Protein AF-A0AA88LIS2-F1 (afdb_monomer_lite)

Sequence (230 aa):
MSRSMKMDARGFAPQLLDGLSEVNKDDWKDIIKMQKNWIGKCNGHSFTYNLILDGKIIDTLQIWTDRAELLADSKFVGIRSAEFLSSDCDLTNLRAKNPVNGELLHVFVTEKILYPIGSDMIVGIPSDQNIKKPESCRHLLSVYELCQEMNISTSYELLSKEEAMAKKKVIVEKLLSEGRGGYLNSSRLRDWLISRQRYWRTPIPANQCGVLPVPAEHLPVVLPDLSGFS

InterPro domains:
  IPR002302 Leucine-tRNA ligase [PTHR43740] (91-226)
  IPR014729 Rossmann-like alpha/beta/alpha sandwich fold [G3DSA:3.40.50.620] (143-230)

Secondary structure (DSSP, 8-state):
--PPPEE--GGGHHHHHHHTTTS-HHHHHHHHHHHHHHH----EEEEEEEEEETTEEEEEEEEEES-GGGGGG--EEEES--TTS-TT--GGG-EEE-TTT--EEEEEE-SSSPPPTT-SEEEE-TTBTTTT-TTT-HHHHHHHHHHHHTT-----B---HHHHHHHHHHHHHHHHHTTSEEEEE-SS---EE---S-SSSPPP-B-TTSSPBPPGGGPSPPPPPSTT--

Structure (mmCIF, N/CA/C/O backbone):
data_AF-A0AA88LIS2-F1
#
_entry.id   AF-A0AA88LIS2-F1
#
loop_
_atom_site.group_PDB
_atom_site.id
_atom_site.type_symbol
_atom_site.label_atom_id
_atom_site.label_alt_id
_atom_site.label_comp_id
_atom_site.label_asym_id
_atom_site.label_entity_id
_atom_site.label_seq_id
_atom_site.pdbx_PDB_ins_code
_atom_site.Cartn_x
_atom_site.Cartn_y
_atom_site.Cartn_z
_atom_site.occupancy
_atom_site.B_iso_or_equiv
_atom_site.auth_seq_id
_atom_site.auth_comp_id
_atom_site.auth_asym_id
_atom_site.auth_atom_id
_atom_site.pdbx_PDB_model_num
ATOM 1 N N . MET A 1 1 ? -10.310 -1.958 -21.994 1.00 40.06 1 MET A N 1
ATOM 2 C CA . MET A 1 1 ? -9.538 -1.010 -21.155 1.00 40.06 1 MET A CA 1
ATOM 3 C C . MET A 1 1 ? -8.092 -1.477 -21.077 1.00 40.06 1 MET A C 1
ATOM 5 O O . MET A 1 1 ? -7.849 -2.569 -20.581 1.00 40.06 1 MET A O 1
ATOM 9 N N . SER A 1 2 ? -7.139 -0.701 -21.601 1.00 48.41 2 SER A N 1
ATOM 10 C CA . SER A 1 2 ? -5.708 -1.024 -21.500 1.00 48.41 2 SER A CA 1
ATOM 11 C C . SER A 1 2 ? -5.243 -0.800 -20.060 1.00 48.41 2 SER A C 1
ATOM 13 O O . SER A 1 2 ? -5.025 0.341 -19.655 1.00 48.41 2 SER A O 1
ATOM 15 N N . ARG A 1 3 ? -5.101 -1.871 -19.272 1.00 61.75 3 ARG A N 1
ATOM 16 C CA . ARG A 1 3 ? -4.499 -1.781 -17.935 1.00 61.75 3 ARG A CA 1
ATOM 17 C C . ARG A 1 3 ? -3.019 -1.419 -18.065 1.00 61.75 3 ARG A C 1
ATOM 19 O O . ARG A 1 3 ? -2.308 -1.930 -18.926 1.00 61.75 3 ARG A O 1
ATOM 26 N N . SER A 1 4 ? -2.565 -0.510 -17.213 1.00 70.44 4 SER A N 1
ATOM 27 C CA . SER A 1 4 ? -1.152 -0.151 -17.116 1.00 70.44 4 SER A CA 1
ATOM 28 C C . SER A 1 4 ? -0.362 -1.274 -16.438 1.00 70.44 4 SER A C 1
ATOM 30 O O . SER A 1 4 ? -0.746 -1.715 -15.359 1.00 70.44 4 SER A O 1
ATOM 32 N N . MET A 1 5 ? 0.752 -1.709 -17.033 1.00 78.12 5 MET A N 1
ATOM 33 C CA . MET A 1 5 ? 1.666 -2.683 -16.425 1.00 78.12 5 MET A CA 1
ATOM 34 C C . MET A 1 5 ? 2.740 -1.989 -15.596 1.00 78.12 5 MET A C 1
ATOM 36 O O . MET A 1 5 ? 3.391 -1.040 -16.052 1.00 78.12 5 MET A O 1
ATOM 40 N N . LYS A 1 6 ? 2.951 -2.510 -14.388 1.00 83.88 6 LYS A N 1
ATOM 41 C CA . LYS A 1 6 ? 3.949 -2.039 -13.431 1.00 83.88 6 LYS A CA 1
ATOM 42 C C . LYS A 1 6 ? 4.798 -3.217 -12.955 1.00 83.88 6 LYS A C 1
ATOM 44 O O . LYS A 1 6 ? 4.280 -4.321 -12.829 1.00 83.88 6 LYS A O 1
ATOM 49 N N . MET A 1 7 ? 6.074 -2.971 -12.685 1.00 85.00 7 MET A N 1
ATOM 50 C CA . MET A 1 7 ? 6.929 -3.889 -11.930 1.00 85.00 7 MET A CA 1
ATOM 51 C C . MET A 1 7 ? 6.907 -3.497 -10.453 1.00 85.00 7 MET A C 1
ATOM 53 O O . MET A 1 7 ? 6.999 -2.305 -10.139 1.00 85.00 7 MET A O 1
ATOM 57 N N . ASP A 1 8 ? 6.806 -4.487 -9.566 1.00 83.25 8 ASP A N 1
ATOM 58 C CA . ASP A 1 8 ? 6.887 -4.279 -8.119 1.00 83.25 8 ASP A CA 1
ATOM 59 C C . ASP A 1 8 ? 8.323 -3.906 -7.731 1.00 83.25 8 ASP A C 1
ATOM 61 O O . ASP A 1 8 ? 9.196 -4.756 -7.580 1.00 83.25 8 ASP A O 1
ATOM 65 N N . ALA A 1 9 ? 8.573 -2.603 -7.617 1.00 86.31 9 ALA A N 1
ATOM 66 C CA . ALA A 1 9 ? 9.840 -2.076 -7.120 1.00 86.31 9 ALA A CA 1
ATOM 67 C C . ALA A 1 9 ? 9.825 -1.948 -5.591 1.00 86.31 9 ALA A C 1
ATOM 69 O O . ALA A 1 9 ? 10.877 -1.924 -4.951 1.00 86.31 9 ALA A O 1
ATOM 70 N N . ARG A 1 10 ? 8.631 -1.848 -4.996 1.00 85.81 10 ARG A N 1
ATOM 71 C CA . ARG A 1 10 ? 8.449 -1.645 -3.560 1.00 85.81 10 ARG A CA 1
ATOM 72 C C . ARG A 1 10 ? 8.894 -2.862 -2.764 1.00 85.81 10 ARG A C 1
ATOM 74 O O . ARG A 1 10 ? 9.542 -2.672 -1.739 1.00 85.81 10 ARG A O 1
ATOM 81 N N . GLY A 1 11 ? 8.613 -4.075 -3.235 1.00 84.88 11 GLY A N 1
ATOM 82 C CA . GLY A 1 11 ? 9.052 -5.321 -2.596 1.00 84.88 11 GLY A CA 1
ATOM 83 C C . GLY A 1 11 ? 10.575 -5.435 -2.436 1.00 84.88 11 GLY A C 1
ATOM 84 O O . GLY A 1 11 ? 11.050 -6.053 -1.488 1.00 84.88 11 GLY A O 1
ATOM 85 N N . PHE A 1 12 ? 11.343 -4.765 -3.300 1.00 89.25 12 PHE A N 1
ATOM 86 C CA . PHE A 1 12 ? 12.810 -4.777 -3.295 1.00 89.25 12 PHE A CA 1
ATOM 87 C C . PHE A 1 12 ? 13.431 -3.574 -2.565 1.00 89.25 12 PHE A C 1
ATOM 89 O O . PHE A 1 12 ? 14.653 -3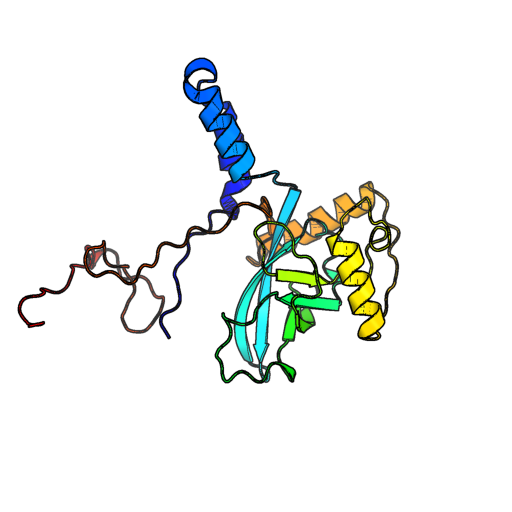.468 -2.488 1.00 89.25 12 PHE A O 1
ATOM 96 N N . ALA A 1 13 ? 12.626 -2.662 -2.006 1.00 91.50 13 ALA A N 1
ATOM 97 C CA . ALA A 1 13 ? 13.121 -1.430 -1.387 1.00 91.50 13 ALA A CA 1
ATOM 98 C C . ALA A 1 13 ? 14.196 -1.645 -0.295 1.00 91.50 13 ALA A C 1
ATOM 100 O O . ALA A 1 13 ? 15.171 -0.890 -0.302 1.00 91.50 13 ALA A O 1
ATOM 101 N N . PRO A 1 14 ? 14.090 -2.650 0.605 1.00 92.19 14 PRO A N 1
ATOM 102 C CA . PRO A 1 14 ? 15.136 -2.916 1.594 1.00 92.19 14 PRO A CA 1
ATOM 103 C C . PRO A 1 14 ? 16.455 -3.333 0.942 1.00 92.19 14 PRO A C 1
ATOM 105 O O . PRO A 1 14 ? 17.486 -2.730 1.211 1.00 92.19 14 PRO A O 1
ATOM 108 N N . GLN A 1 15 ? 16.403 -4.276 -0.001 1.00 92.50 15 GLN A N 1
ATOM 109 C CA . GLN A 1 15 ? 17.583 -4.775 -0.713 1.00 92.50 15 GLN A CA 1
ATOM 110 C C . GLN A 1 15 ? 18.264 -3.664 -1.519 1.00 92.50 15 GLN A C 1
ATOM 112 O O . GLN A 1 15 ? 19.489 -3.565 -1.536 1.00 92.50 15 GLN A O 1
ATOM 117 N N . LEU A 1 16 ? 17.469 -2.784 -2.140 1.00 92.25 16 LEU A N 1
ATOM 118 C CA . LEU A 1 16 ? 17.984 -1.608 -2.836 1.00 92.25 16 LEU A CA 1
ATOM 119 C C . LEU A 1 16 ? 18.717 -0.664 -1.883 1.00 92.25 16 LEU A C 1
ATOM 121 O O . LEU A 1 16 ? 19.751 -0.138 -2.268 1.00 92.25 16 LEU A O 1
ATOM 125 N N . LEU A 1 17 ? 18.215 -0.441 -0.663 1.00 92.06 17 LEU A N 1
ATOM 126 C CA . LEU A 1 17 ? 18.890 0.401 0.333 1.00 92.06 17 LEU A CA 1
ATOM 127 C C . LEU A 1 17 ? 20.162 -0.244 0.879 1.00 92.06 17 LEU A C 1
ATOM 129 O O . LEU A 1 17 ? 21.161 0.460 1.051 1.00 92.06 17 LEU A O 1
ATOM 133 N N . ASP A 1 18 ? 20.118 -1.546 1.146 1.00 92.69 18 ASP A N 1
ATOM 134 C CA . ASP A 1 18 ? 21.246 -2.304 1.680 1.00 92.69 18 ASP A CA 1
ATOM 135 C C . ASP A 1 18 ? 22.402 -2.316 0.675 1.00 92.69 18 ASP A C 1
ATOM 137 O O . ASP A 1 18 ? 23.525 -1.955 1.036 1.00 92.69 18 ASP A O 1
ATOM 141 N N . GLY A 1 19 ? 22.106 -2.560 -0.608 1.00 92.06 19 GLY A N 1
ATOM 142 C CA . GLY A 1 19 ? 23.090 -2.535 -1.693 1.00 92.06 19 GLY A CA 1
ATOM 143 C C . GLY A 1 19 ? 23.804 -1.187 -1.863 1.00 92.06 19 GLY A C 1
ATOM 144 O O . GLY A 1 19 ? 24.963 -1.150 -2.267 1.00 92.06 19 GLY A O 1
ATOM 145 N N . LEU A 1 20 ? 23.194 -0.058 -1.466 1.00 90.88 20 LEU A N 1
ATOM 146 C CA . LEU A 1 20 ? 23.879 1.250 -1.479 1.00 90.88 20 LEU A CA 1
ATOM 147 C C . LEU A 1 20 ? 25.044 1.338 -0.489 1.00 90.88 20 LEU A C 1
ATOM 149 O O . LEU A 1 20 ? 25.832 2.281 -0.557 1.00 90.88 20 LEU A O 1
ATOM 153 N N . SER A 1 21 ? 25.124 0.417 0.469 1.00 88.19 21 SER A N 1
ATOM 154 C CA . SER A 1 21 ? 26.228 0.355 1.428 1.00 88.19 21 SER A CA 1
ATOM 155 C C . SER A 1 21 ? 27.475 -0.302 0.837 1.00 88.19 21 SER A C 1
ATOM 157 O O . SER A 1 21 ? 28.567 -0.045 1.338 1.00 88.19 21 SER A O 1
ATOM 159 N N . GLU A 1 22 ? 27.313 -1.093 -0.227 1.00 90.00 22 GLU A N 1
ATOM 160 C CA . GLU A 1 22 ? 28.386 -1.797 -0.941 1.00 90.00 22 GLU A CA 1
ATOM 161 C C . GLU A 1 22 ? 29.042 -0.925 -2.025 1.00 90.00 22 GLU A C 1
ATOM 163 O O . GLU A 1 22 ? 30.152 -1.204 -2.474 1.00 90.00 22 GLU A O 1
ATOM 168 N N . VAL A 1 23 ? 28.377 0.158 -2.437 1.00 89.81 23 VAL A N 1
ATOM 169 C CA . VAL A 1 23 ? 28.880 1.093 -3.453 1.00 89.81 23 VAL A CA 1
ATOM 170 C C . VAL A 1 23 ? 30.010 1.958 -2.885 1.00 89.81 23 VAL A C 1
ATOM 172 O O . VAL A 1 23 ? 29.914 2.463 -1.761 1.00 89.81 23 VAL A O 1
ATOM 175 N N . ASN A 1 24 ? 31.058 2.195 -3.686 1.00 88.31 24 ASN A N 1
ATOM 176 C CA . ASN A 1 24 ? 32.148 3.097 -3.313 1.00 88.31 24 ASN A CA 1
ATOM 177 C C . ASN A 1 24 ? 31.614 4.510 -3.017 1.00 88.31 24 ASN A C 1
ATOM 179 O O . ASN A 1 24 ? 31.075 5.196 -3.889 1.00 88.31 24 ASN A O 1
ATOM 183 N N . LYS A 1 25 ? 31.783 4.949 -1.768 1.00 83.69 25 LYS A N 1
ATOM 184 C CA . LYS A 1 25 ? 31.257 6.224 -1.274 1.00 83.69 25 LYS A CA 1
ATOM 185 C C . LYS A 1 25 ? 32.008 7.428 -1.818 1.00 83.69 25 LYS A C 1
ATOM 187 O O . LYS A 1 25 ? 31.392 8.485 -1.904 1.00 83.69 25 LYS A O 1
ATOM 192 N N . ASP A 1 26 ? 33.278 7.280 -2.174 1.00 83.75 26 ASP A N 1
ATOM 193 C CA . ASP A 1 26 ? 34.094 8.414 -2.611 1.00 83.75 26 ASP A CA 1
ATOM 194 C C . ASP A 1 26 ? 33.712 8.866 -4.028 1.00 83.75 26 ASP A C 1
ATOM 196 O O . ASP A 1 26 ? 33.651 10.065 -4.291 1.00 83.75 26 ASP A O 1
ATOM 200 N N . ASP A 1 27 ? 33.305 7.925 -4.886 1.00 89.69 27 ASP A N 1
ATOM 201 C CA . ASP A 1 27 ? 32.895 8.214 -6.267 1.00 89.69 27 ASP A CA 1
ATOM 202 C C . ASP A 1 27 ? 31.388 8.522 -6.399 1.00 89.69 27 ASP A C 1
ATOM 204 O O . ASP A 1 27 ? 30.974 9.271 -7.283 1.00 89.69 27 ASP A O 1
ATOM 208 N N . TRP A 1 28 ? 30.542 7.959 -5.521 1.00 92.19 28 TRP A N 1
ATOM 209 C CA . TRP A 1 28 ? 29.075 7.968 -5.686 1.00 92.19 28 TRP A CA 1
ATOM 210 C C . TRP A 1 28 ? 28.303 8.653 -4.553 1.00 92.19 28 TRP A C 1
ATOM 212 O O . TRP A 1 28 ? 27.082 8.497 -4.461 1.00 92.19 28 TRP A O 1
ATOM 222 N N . LYS A 1 29 ? 28.966 9.425 -3.684 1.00 91.56 29 LYS A N 1
ATOM 223 C CA . LYS A 1 29 ? 28.361 10.032 -2.480 1.00 91.56 29 LYS A CA 1
ATOM 224 C C . LYS A 1 29 ? 27.009 10.706 -2.731 1.00 91.56 29 LYS A C 1
ATOM 226 O O . LYS A 1 29 ? 26.041 10.455 -2.004 1.00 91.56 29 LYS A O 1
ATOM 231 N N . ASP A 1 30 ? 26.940 11.555 -3.752 1.00 92.62 30 ASP A N 1
ATOM 232 C CA . ASP A 1 30 ? 25.739 12.333 -4.058 1.00 92.62 30 ASP A CA 1
ATOM 233 C C . ASP A 1 30 ? 24.627 11.458 -4.635 1.00 92.62 30 ASP A C 1
ATOM 235 O O . ASP A 1 30 ? 23.471 11.578 -4.222 1.00 92.62 30 ASP A O 1
ATOM 239 N N . ILE A 1 31 ? 24.976 10.506 -5.502 1.00 92.88 31 ILE A N 1
ATOM 240 C CA . ILE A 1 31 ? 24.024 9.550 -6.074 1.00 92.88 31 ILE A CA 1
ATOM 241 C C . ILE A 1 31 ? 23.444 8.650 -4.983 1.00 92.88 31 ILE A C 1
ATOM 243 O O . ILE A 1 31 ? 22.227 8.482 -4.919 1.00 92.88 31 ILE A O 1
ATOM 247 N N . ILE A 1 32 ? 24.277 8.154 -4.063 1.00 92.56 32 ILE A N 1
ATOM 248 C CA . ILE A 1 32 ? 23.836 7.367 -2.905 1.00 92.56 32 ILE A CA 1
ATOM 249 C C . ILE A 1 32 ? 22.849 8.182 -2.065 1.00 92.56 32 ILE A C 1
ATOM 251 O O . ILE A 1 32 ? 21.791 7.682 -1.677 1.00 92.56 32 ILE A O 1
ATOM 255 N N . LYS A 1 33 ? 23.154 9.456 -1.791 1.00 93.31 33 LYS A N 1
ATOM 256 C CA . LYS A 1 33 ? 22.260 10.340 -1.031 1.00 93.31 33 LYS A CA 1
ATOM 257 C C . LYS A 1 33 ? 20.934 10.571 -1.763 1.00 93.31 33 LYS A C 1
ATOM 259 O O . LYS A 1 33 ? 19.875 10.505 -1.136 1.00 93.31 33 LYS A O 1
ATOM 264 N N . MET A 1 34 ? 20.974 10.816 -3.073 1.00 94.50 34 MET A N 1
ATOM 265 C CA . MET A 1 34 ? 19.779 10.984 -3.904 1.00 94.50 34 MET A CA 1
ATOM 266 C C . MET A 1 34 ? 18.919 9.721 -3.913 1.00 94.50 34 MET A C 1
ATOM 268 O O . MET A 1 34 ? 17.716 9.814 -3.677 1.00 94.50 34 MET A O 1
ATOM 272 N N . GLN A 1 35 ? 19.521 8.547 -4.106 1.00 93.88 35 GLN A N 1
ATOM 273 C CA . GLN A 1 35 ? 18.811 7.269 -4.120 1.00 93.88 35 GLN A CA 1
ATOM 274 C C . GLN A 1 35 ? 18.211 6.931 -2.754 1.00 93.88 35 GLN A C 1
ATOM 276 O O . GLN A 1 35 ? 17.036 6.580 -2.691 1.00 93.88 35 GLN A O 1
ATOM 281 N N . LYS A 1 36 ? 18.939 7.142 -1.648 1.00 93.56 36 LYS A N 1
ATOM 282 C CA . LYS A 1 36 ? 18.385 6.980 -0.289 1.00 93.56 36 LYS A CA 1
ATOM 283 C C . LYS A 1 36 ? 17.170 7.874 -0.055 1.00 93.56 36 LYS A C 1
ATOM 285 O O . LYS A 1 36 ? 16.169 7.430 0.503 1.00 93.56 36 LYS A O 1
ATOM 290 N N . ASN A 1 37 ? 17.232 9.126 -0.506 1.00 92.56 37 ASN A N 1
ATOM 291 C CA . ASN A 1 37 ? 16.112 10.057 -0.391 1.00 92.56 37 ASN A CA 1
ATOM 292 C C . ASN A 1 37 ? 14.939 9.689 -1.310 1.00 92.56 37 ASN A C 1
ATOM 294 O O . ASN A 1 37 ? 13.788 9.895 -0.926 1.00 92.56 37 ASN A O 1
ATOM 298 N N . TRP A 1 38 ? 15.224 9.167 -2.505 1.00 91.62 38 TRP A N 1
ATOM 299 C CA . TRP A 1 38 ? 14.224 8.736 -3.478 1.00 91.62 38 TRP A CA 1
ATOM 300 C C . TRP A 1 38 ? 13.478 7.483 -3.016 1.00 91.62 38 TRP A C 1
ATOM 302 O O . TRP A 1 38 ? 12.248 7.479 -3.012 1.00 91.62 38 TRP A O 1
ATOM 312 N N . ILE A 1 39 ? 14.214 6.456 -2.576 1.00 92.31 39 ILE A N 1
ATOM 313 C CA . ILE A 1 39 ? 13.647 5.217 -2.031 1.00 92.31 39 ILE A CA 1
ATOM 314 C C . ILE A 1 39 ? 12.879 5.525 -0.745 1.00 92.31 39 ILE A C 1
ATOM 316 O O . ILE A 1 39 ? 11.741 5.093 -0.592 1.00 92.31 39 ILE A O 1
ATOM 320 N N . GLY A 1 40 ? 13.465 6.330 0.145 1.00 91.81 40 GLY A N 1
ATOM 321 C CA . GLY A 1 40 ? 12.881 6.662 1.437 1.00 91.81 40 GLY A CA 1
ATOM 322 C C . GLY A 1 40 ? 13.132 5.597 2.504 1.00 91.81 40 GLY A C 1
ATOM 323 O O . GLY A 1 40 ? 13.714 4.545 2.260 1.00 91.81 40 GLY A O 1
ATOM 324 N N . LYS A 1 41 ? 12.706 5.888 3.737 1.00 90.62 41 LYS A N 1
ATOM 325 C CA . LYS A 1 41 ? 12.848 4.955 4.862 1.00 90.62 41 LYS A CA 1
ATOM 326 C C . LYS A 1 41 ? 11.862 3.798 4.692 1.00 90.62 41 LYS A C 1
ATOM 328 O O . LYS A 1 41 ? 10.680 4.048 4.458 1.00 90.62 41 LYS A O 1
ATOM 333 N N . CYS A 1 42 ? 12.337 2.566 4.841 1.00 92.12 42 CYS A N 1
ATOM 334 C CA . CYS A 1 42 ? 11.491 1.376 4.867 1.00 92.12 42 CYS A CA 1
ATOM 335 C C . CYS A 1 42 ? 10.985 1.140 6.294 1.00 92.12 42 CYS A C 1
ATOM 337 O O . CYS A 1 42 ? 11.653 0.506 7.103 1.00 92.12 42 CYS A O 1
ATOM 339 N N . ASN A 1 43 ? 9.838 1.729 6.629 1.00 91.81 43 ASN A N 1
ATOM 340 C CA . ASN A 1 43 ? 9.247 1.690 7.972 1.00 91.81 43 ASN A CA 1
ATOM 341 C C . ASN A 1 43 ? 7.821 1.114 8.001 1.00 91.81 43 ASN A C 1
ATOM 343 O O . ASN A 1 43 ? 7.235 0.980 9.077 1.00 91.81 43 ASN A O 1
ATOM 347 N N . GLY A 1 44 ? 7.270 0.757 6.843 1.00 93.06 44 GLY A N 1
ATOM 348 C CA . GLY A 1 44 ? 5.927 0.207 6.721 1.00 93.06 44 GLY A CA 1
ATOM 349 C C . GLY A 1 44 ? 5.879 -0.985 5.785 1.00 93.06 44 GLY A C 1
ATOM 350 O O . GLY A 1 44 ? 6.907 -1.477 5.330 1.00 93.06 44 GLY A O 1
ATOM 351 N N . HIS A 1 45 ? 4.670 -1.465 5.547 1.00 94.19 45 HIS A N 1
ATOM 352 C CA . HIS A 1 45 ? 4.417 -2.652 4.746 1.00 94.19 45 HIS A CA 1
ATOM 353 C C . HIS A 1 45 ? 3.258 -2.372 3.796 1.00 94.19 45 HIS A C 1
ATOM 355 O O . HIS A 1 45 ? 2.341 -1.619 4.132 1.00 94.19 45 HIS A O 1
ATOM 361 N N . SER A 1 46 ? 3.305 -2.973 2.610 1.00 93.31 46 SER A N 1
ATOM 362 C CA . SER A 1 46 ? 2.202 -2.912 1.645 1.00 93.31 46 SER A CA 1
ATOM 363 C C . SER A 1 46 ? 1.374 -4.186 1.687 1.00 93.31 46 SER A C 1
ATOM 365 O O . SER A 1 46 ? 1.932 -5.282 1.732 1.00 93.31 46 SER A O 1
ATOM 367 N N . PHE A 1 47 ? 0.053 -4.036 1.669 1.00 94.38 47 PHE A N 1
ATOM 368 C CA . PHE A 1 47 ? -0.898 -5.139 1.746 1.00 94.38 47 PHE A CA 1
ATOM 369 C C . PHE A 1 47 ? -1.929 -5.058 0.626 1.00 94.38 47 PHE A C 1
ATOM 371 O O . PHE A 1 47 ? -2.329 -3.969 0.206 1.00 94.38 47 PHE A O 1
ATOM 378 N N . THR A 1 48 ? -2.380 -6.229 0.186 1.00 93.88 48 THR A N 1
ATOM 379 C CA . THR A 1 48 ? -3.324 -6.396 -0.919 1.00 93.88 48 THR A CA 1
ATOM 380 C C . THR A 1 48 ? -4.752 -6.416 -0.391 1.00 93.88 48 THR A C 1
ATOM 382 O O . THR A 1 48 ? -5.107 -7.289 0.398 1.00 93.88 48 THR A O 1
ATOM 385 N N . TYR A 1 49 ? -5.584 -5.49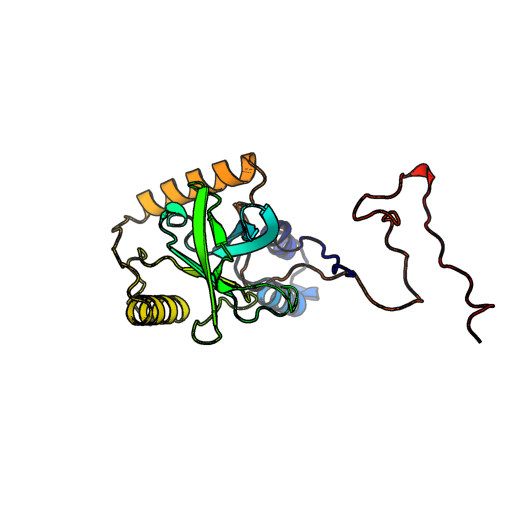2 -0.859 1.00 94.88 49 TYR A N 1
ATOM 386 C CA . TYR A 1 49 ? -7.011 -5.426 -0.563 1.00 94.88 49 TYR A CA 1
ATOM 387 C C . TYR A 1 49 ? -7.798 -5.768 -1.817 1.00 94.88 49 TYR A C 1
ATOM 389 O O . TYR A 1 49 ? -7.616 -5.137 -2.856 1.00 94.88 49 TYR A O 1
ATOM 397 N N . ASN A 1 50 ? -8.709 -6.731 -1.723 1.00 94.19 50 ASN A N 1
ATOM 398 C CA . ASN A 1 50 ? -9.603 -7.032 -2.836 1.00 94.19 50 ASN A CA 1
ATOM 399 C C . ASN A 1 50 ? -10.722 -5.995 -2.865 1.00 94.19 50 ASN A C 1
ATOM 401 O O . ASN A 1 50 ? -11.422 -5.809 -1.867 1.00 94.19 50 ASN A O 1
ATOM 405 N N . LEU A 1 51 ? -10.889 -5.341 -4.006 1.00 92.06 51 LEU A N 1
ATOM 406 C CA . LEU A 1 51 ? -11.949 -4.384 -4.245 1.00 92.06 51 LEU A CA 1
ATOM 407 C C . LEU A 1 51 ? -13.183 -5.125 -4.756 1.00 92.06 51 LEU A C 1
ATOM 409 O O . LEU A 1 51 ? -13.116 -5.847 -5.752 1.00 92.06 51 LEU A O 1
ATOM 413 N N . ILE A 1 52 ? -14.291 -4.970 -4.043 1.00 92.12 52 ILE A N 1
ATOM 414 C CA . ILE A 1 52 ? -15.537 -5.695 -4.259 1.00 92.12 52 ILE A CA 1
ATOM 415 C C . ILE A 1 52 ? -16.631 -4.698 -4.630 1.00 92.12 52 ILE A C 1
ATOM 417 O O . ILE A 1 52 ? -16.856 -3.724 -3.913 1.00 92.12 52 ILE A O 1
ATOM 421 N N . LEU A 1 53 ? -17.325 -4.981 -5.730 1.00 89.44 53 LEU A N 1
ATOM 422 C CA . LEU A 1 53 ? -18.513 -4.266 -6.186 1.00 89.44 53 LEU A CA 1
ATOM 423 C C . LEU A 1 53 ? -19.609 -5.297 -6.463 1.00 89.44 53 LEU A C 1
ATOM 425 O O . LEU A 1 53 ? -19.353 -6.301 -7.130 1.00 89.44 53 LEU A O 1
ATOM 429 N N . ASP A 1 54 ? -20.794 -5.094 -5.887 1.00 85.94 54 ASP A N 1
ATOM 430 C CA . ASP A 1 54 ? -21.949 -5.998 -6.015 1.00 85.94 54 ASP A CA 1
ATOM 431 C C . ASP A 1 54 ? -21.605 -7.481 -5.756 1.00 85.94 54 ASP A C 1
ATOM 433 O O . ASP A 1 54 ? -22.031 -8.397 -6.462 1.00 85.94 54 ASP A O 1
ATOM 437 N N . GLY A 1 55 ? -20.759 -7.726 -4.748 1.00 84.81 55 GLY A N 1
ATOM 438 C CA . GLY A 1 55 ? -20.317 -9.065 -4.342 1.00 84.81 55 GLY A CA 1
ATOM 439 C C . GLY A 1 55 ? -19.234 -9.699 -5.224 1.00 84.81 55 GLY A C 1
ATOM 440 O O . GLY A 1 55 ? -18.773 -10.799 -4.916 1.00 84.81 55 GLY A O 1
ATOM 441 N N . LYS A 1 56 ? -18.778 -9.025 -6.286 1.00 87.56 56 LYS A N 1
ATOM 442 C CA . LYS A 1 56 ? -17.723 -9.513 -7.186 1.00 87.56 56 LYS A CA 1
ATOM 443 C C . LYS A 1 56 ? -16.418 -8.763 -6.964 1.00 87.56 56 LYS A C 1
ATOM 445 O O . LYS A 1 56 ? -16.416 -7.548 -6.797 1.00 87.56 56 LYS A O 1
ATOM 450 N N . ILE A 1 57 ? -15.297 -9.484 -6.998 1.00 89.06 57 ILE A N 1
ATOM 451 C CA . ILE A 1 57 ? -13.968 -8.862 -6.987 1.00 89.06 57 ILE A CA 1
ATOM 452 C C . ILE A 1 57 ? -13.741 -8.222 -8.357 1.00 89.06 57 ILE A C 1
ATOM 454 O O . ILE A 1 57 ? -13.708 -8.926 -9.366 1.00 89.06 57 ILE A O 1
ATOM 458 N N . ILE A 1 58 ? -13.592 -6.901 -8.381 1.00 87.31 58 ILE A N 1
ATOM 459 C CA . ILE A 1 58 ? -13.375 -6.126 -9.610 1.00 87.31 58 ILE A CA 1
ATOM 460 C C . ILE A 1 58 ? -11.905 -5.745 -9.807 1.00 87.31 58 ILE A C 1
ATOM 462 O O . ILE A 1 58 ? -11.433 -5.643 -10.943 1.00 87.31 58 ILE A O 1
ATOM 466 N N . ASP A 1 59 ? -11.171 -5.560 -8.709 1.00 86.19 59 ASP A N 1
ATOM 467 C CA . ASP A 1 59 ? -9.761 -5.178 -8.733 1.00 86.19 59 ASP A CA 1
ATOM 468 C C . ASP A 1 59 ? -9.063 -5.485 -7.398 1.00 86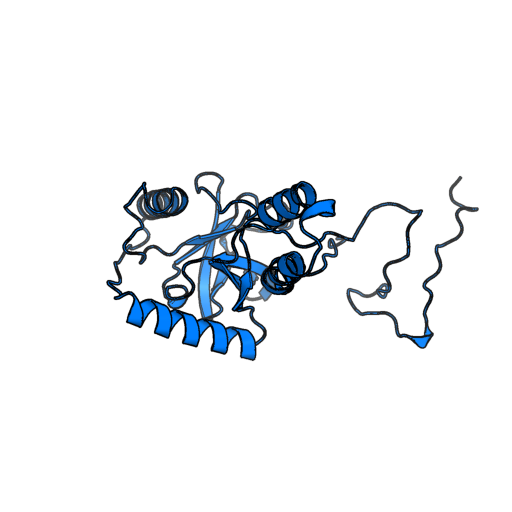.19 59 ASP A C 1
ATOM 470 O O . ASP A 1 59 ? -9.681 -5.967 -6.445 1.00 86.19 59 ASP A O 1
ATOM 474 N N . THR A 1 60 ? -7.770 -5.187 -7.320 1.00 88.94 60 THR A N 1
ATOM 475 C CA . THR A 1 60 ? -6.961 -5.272 -6.102 1.00 88.94 60 THR A CA 1
ATOM 476 C C . THR A 1 60 ? -6.207 -3.970 -5.857 1.00 88.94 60 THR A C 1
ATOM 478 O O . THR A 1 60 ? -5.604 -3.416 -6.774 1.00 88.94 60 THR A O 1
ATOM 481 N N . LEU A 1 61 ? -6.188 -3.504 -4.611 1.00 89.25 61 LEU A N 1
ATOM 482 C CA . LEU A 1 61 ? -5.457 -2.317 -4.177 1.00 89.25 61 LEU A CA 1
ATOM 483 C C . LEU A 1 61 ? -4.239 -2.722 -3.347 1.00 89.25 61 LEU A C 1
ATOM 485 O O . LEU A 1 61 ? -4.352 -3.554 -2.452 1.00 89.25 61 LEU A O 1
ATOM 489 N N . GLN A 1 62 ? -3.089 -2.103 -3.608 1.00 90.38 62 GLN A N 1
ATOM 490 C CA . GLN A 1 62 ? -1.904 -2.216 -2.755 1.00 90.38 62 GLN A CA 1
ATOM 491 C C . GLN A 1 62 ? -1.820 -0.988 -1.855 1.00 90.38 62 GLN A C 1
ATOM 493 O O . GLN A 1 62 ? -1.525 0.112 -2.327 1.00 90.38 62 GLN A O 1
ATOM 498 N N . ILE A 1 63 ? -2.079 -1.172 -0.561 1.00 93.19 63 ILE A N 1
ATOM 499 C CA . ILE A 1 63 ? -2.133 -0.078 0.412 1.00 93.19 63 ILE A CA 1
ATOM 500 C C . ILE A 1 63 ? -0.967 -0.212 1.386 1.00 93.19 63 ILE A C 1
ATOM 502 O O . ILE A 1 63 ? -0.777 -1.254 2.013 1.00 93.19 63 ILE A O 1
ATOM 506 N N . TRP A 1 64 ? -0.192 0.863 1.512 1.00 93.94 64 TRP A N 1
ATOM 507 C CA . TRP A 1 64 ? 0.919 0.965 2.452 1.00 93.94 64 TRP A CA 1
ATOM 508 C C . TRP A 1 64 ? 0.449 1.457 3.825 1.00 93.94 64 TRP A C 1
ATOM 510 O O . TRP A 1 64 ? -0.359 2.384 3.908 1.00 93.94 64 TRP A O 1
ATOM 520 N N . THR A 1 65 ? 0.999 0.892 4.901 1.00 92.75 65 THR A N 1
ATOM 521 C CA . THR A 1 65 ? 0.845 1.415 6.267 1.00 92.75 65 THR A CA 1
ATOM 522 C C . THR A 1 65 ? 2.085 1.145 7.118 1.00 92.75 65 THR A C 1
ATOM 524 O O . THR A 1 65 ? 2.743 0.110 6.982 1.00 92.75 65 THR A O 1
ATOM 527 N N . ASP A 1 66 ? 2.403 2.055 8.036 1.00 91.94 66 ASP A N 1
ATOM 528 C CA . ASP A 1 66 ? 3.391 1.841 9.096 1.00 91.94 66 ASP A CA 1
ATOM 529 C C . ASP A 1 66 ? 2.788 1.225 10.375 1.00 91.94 66 ASP A C 1
ATOM 531 O O . ASP A 1 66 ? 3.548 0.803 11.250 1.00 91.94 66 ASP A O 1
ATOM 535 N N . ARG A 1 67 ? 1.452 1.106 10.445 1.00 91.62 67 ARG A N 1
ATOM 536 C CA . ARG A 1 67 ? 0.652 0.541 11.553 1.00 91.62 67 ARG A CA 1
ATOM 537 C C . ARG A 1 67 ? 0.072 -0.831 11.210 1.00 91.62 67 ARG A C 1
ATOM 539 O O . ARG A 1 67 ? -1.138 -1.052 11.261 1.00 91.62 67 ARG A O 1
ATOM 546 N N . ALA A 1 68 ? 0.932 -1.755 10.798 1.00 94.19 68 ALA A N 1
ATOM 547 C CA . ALA A 1 68 ? 0.510 -3.099 10.402 1.00 94.19 68 ALA A CA 1
ATOM 548 C C . ALA A 1 68 ? -0.155 -3.876 11.561 1.00 94.19 68 ALA A C 1
ATOM 550 O O . ALA A 1 68 ? -1.071 -4.660 11.336 1.00 94.19 68 ALA A O 1
ATOM 551 N N . GLU A 1 69 ? 0.264 -3.608 12.797 1.00 93.56 69 GLU A N 1
ATOM 552 C CA . GLU A 1 69 ? -0.277 -4.177 14.033 1.00 93.56 69 GLU A CA 1
ATOM 553 C C . GLU A 1 69 ? -1.756 -3.855 14.287 1.00 93.56 69 GLU A C 1
ATOM 555 O O . GLU A 1 69 ? -2.422 -4.621 14.977 1.00 93.56 69 GLU A O 1
ATOM 560 N N . LEU A 1 70 ? -2.274 -2.773 13.696 1.00 93.00 70 LEU A N 1
ATOM 561 C CA . LEU A 1 70 ? -3.659 -2.317 13.860 1.00 93.00 70 LEU A CA 1
ATOM 562 C C . LEU A 1 70 ? -4.537 -2.602 12.632 1.00 93.00 70 LEU A C 1
ATOM 564 O O . LEU A 1 70 ? -5.666 -2.127 12.542 1.00 93.00 70 LEU A O 1
ATOM 568 N N . LEU A 1 71 ? -4.048 -3.367 11.651 1.00 93.62 71 LEU A N 1
ATOM 569 C CA . LEU A 1 71 ? -4.806 -3.629 10.422 1.00 93.62 71 LEU A CA 1
ATOM 570 C C . LEU A 1 71 ? -6.140 -4.336 10.660 1.00 93.62 71 LEU A C 1
ATOM 572 O O . LEU A 1 71 ? -7.098 -4.094 9.923 1.00 93.62 71 LEU A O 1
ATOM 576 N N . ALA A 1 72 ? -6.213 -5.182 11.687 1.00 92.06 72 ALA A N 1
ATOM 577 C CA . ALA A 1 72 ? -7.452 -5.846 12.083 1.00 92.06 72 ALA A CA 1
ATOM 578 C C . ALA A 1 72 ? -8.548 -4.848 12.504 1.00 92.06 72 ALA A C 1
ATOM 580 O O . ALA A 1 72 ? -9.725 -5.142 12.332 1.00 92.06 72 ALA A O 1
ATOM 581 N N . ASP A 1 73 ? -8.169 -3.658 12.973 1.0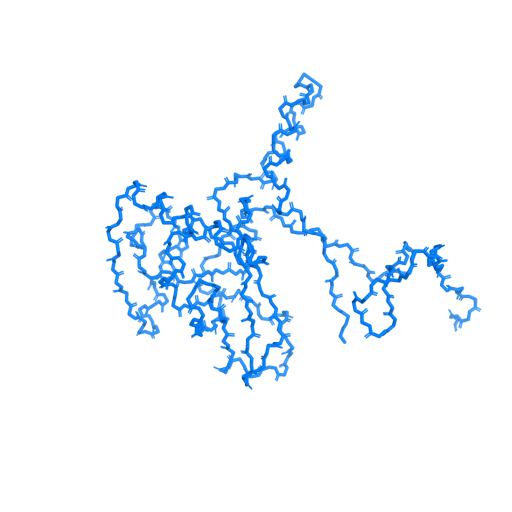0 91.50 73 ASP A N 1
ATOM 582 C CA . ASP A 1 73 ? -9.095 -2.630 13.457 1.00 91.50 73 ASP A CA 1
ATOM 583 C C . ASP A 1 73 ? -9.433 -1.564 12.410 1.00 91.50 73 ASP A C 1
ATOM 585 O O . ASP A 1 73 ? -10.141 -0.594 12.706 1.00 91.50 73 ASP A O 1
ATOM 589 N N . SER A 1 74 ? -8.922 -1.709 11.187 1.00 93.44 74 SER A N 1
ATOM 590 C CA . SER A 1 74 ? -9.244 -0.782 10.106 1.00 93.44 74 SER A CA 1
ATOM 591 C C . SER A 1 74 ? -10.756 -0.715 9.860 1.00 93.44 74 SER A C 1
ATOM 593 O O . SER A 1 74 ? -11.455 -1.724 9.908 1.00 93.44 74 SER A O 1
ATOM 595 N N . LYS A 1 75 ? -11.278 0.497 9.628 1.00 93.38 75 LYS A N 1
ATOM 596 C CA . LYS A 1 75 ? -12.723 0.747 9.443 1.00 93.38 75 LYS A CA 1
ATOM 597 C C . LYS A 1 75 ? -13.095 1.177 8.033 1.00 93.38 75 LYS A C 1
ATOM 599 O O . LYS A 1 75 ? -14.229 0.974 7.608 1.00 93.38 75 LYS A O 1
ATOM 604 N N . PHE A 1 76 ? -12.150 1.747 7.297 1.00 93.88 76 PHE A N 1
ATOM 605 C CA . PHE A 1 76 ? -12.377 2.188 5.929 1.00 93.88 76 PHE A CA 1
ATOM 606 C C . PHE A 1 76 ? -11.072 2.231 5.131 1.00 93.88 76 PHE A C 1
ATOM 608 O O . PHE A 1 76 ? -9.975 2.174 5.690 1.00 93.88 76 PHE A O 1
ATOM 615 N N . VAL A 1 77 ? -11.199 2.380 3.817 1.00 94.94 77 VAL A N 1
ATOM 616 C CA . VAL A 1 77 ? -10.103 2.698 2.901 1.00 94.94 77 VAL A CA 1
ATOM 617 C C . VAL A 1 77 ? -10.370 4.067 2.287 1.00 94.94 77 VAL A C 1
ATOM 619 O O . VAL A 1 77 ? -11.431 4.295 1.715 1.00 94.94 77 VAL A O 1
ATOM 622 N N . GLY A 1 78 ? -9.419 4.985 2.426 1.00 93.19 78 GLY A N 1
ATOM 623 C CA . GLY A 1 78 ? -9.436 6.283 1.759 1.00 93.19 78 GLY A CA 1
ATOM 624 C C . GLY A 1 78 ? -8.664 6.219 0.446 1.00 93.19 78 GLY A C 1
ATOM 625 O O . GLY A 1 78 ? -7.570 5.651 0.396 1.00 93.19 78 GLY A O 1
ATOM 626 N N . ILE A 1 79 ? -9.218 6.817 -0.601 1.00 92.06 79 ILE A N 1
ATOM 627 C CA . ILE A 1 79 ? -8.624 6.946 -1.930 1.00 92.06 79 ILE A CA 1
ATOM 628 C C . ILE A 1 79 ? -8.680 8.420 -2.329 1.00 92.06 79 ILE A C 1
ATOM 630 O O . ILE A 1 79 ? -9.741 9.037 -2.263 1.00 92.06 79 ILE A O 1
ATOM 634 N N . ARG A 1 80 ? -7.554 8.986 -2.775 1.00 89.56 80 ARG A N 1
ATOM 635 C CA . ARG A 1 80 ? -7.473 10.408 -3.142 1.00 89.56 80 ARG A CA 1
ATOM 636 C C . ARG A 1 80 ? -8.369 10.741 -4.333 1.00 89.56 80 ARG A C 1
ATOM 638 O O . ARG A 1 80 ? -9.170 11.662 -4.259 1.00 89.56 80 ARG A O 1
ATOM 645 N N . SER A 1 81 ? -8.227 9.976 -5.412 1.00 83.50 81 SER A N 1
ATOM 646 C CA . SER A 1 81 ? -8.989 10.119 -6.653 1.00 83.50 81 SER A CA 1
ATOM 647 C C . SER A 1 81 ? -9.327 8.736 -7.203 1.00 83.50 81 SER A C 1
ATOM 649 O O . SER A 1 81 ? -8.489 7.833 -7.192 1.00 83.50 81 SER A O 1
ATOM 651 N N . ALA A 1 82 ? -10.559 8.573 -7.679 1.00 69.81 82 ALA A N 1
ATOM 652 C CA . ALA A 1 82 ? -11.078 7.333 -8.250 1.00 69.81 82 ALA A CA 1
ATOM 653 C C . ALA A 1 82 ? -10.814 7.200 -9.758 1.00 69.81 82 ALA A C 1
ATOM 655 O O . ALA A 1 82 ? -11.467 6.403 -10.415 1.00 69.81 82 ALA A O 1
ATOM 656 N N . GLU A 1 83 ? -9.851 7.931 -10.322 1.00 69.25 83 GLU A N 1
ATOM 657 C CA . GLU A 1 83 ? -9.505 7.863 -11.755 1.00 69.25 83 GLU A CA 1
ATOM 658 C C . GLU A 1 83 ? -9.152 6.455 -12.259 1.00 69.25 83 GLU A C 1
ATOM 660 O O . GLU A 1 83 ? -9.243 6.174 -13.452 1.00 69.25 83 GLU A O 1
ATOM 665 N N . PHE A 1 84 ? -8.726 5.562 -11.364 1.00 64.44 84 PHE A N 1
ATOM 666 C CA . PHE A 1 84 ? -8.451 4.165 -11.702 1.00 64.44 84 PHE A CA 1
ATOM 667 C C . PHE A 1 84 ? -9.702 3.275 -11.709 1.00 64.44 84 PHE A C 1
ATOM 669 O O . PHE A 1 84 ? -9.635 2.150 -12.202 1.00 64.44 84 PHE A O 1
ATOM 676 N N . LEU A 1 85 ? -10.823 3.753 -11.167 1.00 66.81 85 LEU A N 1
ATOM 677 C CA . LEU A 1 85 ? -12.117 3.088 -11.241 1.00 66.81 85 LEU A CA 1
ATOM 678 C C . LEU A 1 85 ? -12.817 3.516 -12.532 1.00 66.81 85 LEU A C 1
ATOM 680 O O . LEU A 1 85 ? -12.689 4.652 -12.983 1.00 66.81 85 LEU A O 1
ATOM 684 N N . SER A 1 86 ? -13.539 2.593 -13.165 1.00 59.69 86 SER A N 1
ATOM 685 C CA . SER A 1 86 ? -14.331 2.915 -14.354 1.00 59.69 86 SER A CA 1
ATOM 686 C C . SER A 1 86 ? -15.328 4.032 -14.038 1.00 59.69 86 SER A C 1
ATOM 688 O O . SER A 1 86 ? -15.987 3.967 -13.002 1.00 59.69 86 SER A O 1
ATOM 690 N N . SER A 1 87 ? -15.486 4.998 -14.949 1.00 57.00 87 SER A N 1
ATOM 691 C CA . SER A 1 87 ? -16.414 6.138 -14.822 1.00 57.00 87 SER A CA 1
ATOM 692 C C . SER A 1 87 ? -17.857 5.744 -14.488 1.00 57.00 87 SER A C 1
ATOM 694 O O . SER A 1 87 ? -18.581 6.544 -13.907 1.00 57.00 87 SER A O 1
ATOM 696 N N . ASP A 1 88 ? -18.247 4.509 -14.810 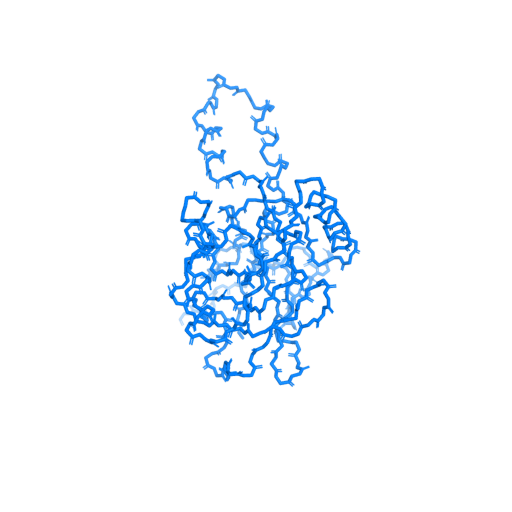1.00 56.28 88 ASP A N 1
ATOM 697 C CA . ASP A 1 88 ? -19.599 3.976 -14.612 1.00 56.28 88 ASP A CA 1
ATOM 698 C C . ASP A 1 88 ? -19.761 3.199 -13.288 1.00 56.28 88 ASP A C 1
ATOM 700 O O . ASP A 1 88 ? -20.768 2.529 -13.072 1.00 56.28 88 ASP A O 1
ATOM 704 N N . CYS A 1 89 ? -18.756 3.222 -12.404 1.00 61.06 89 CYS A N 1
ATOM 705 C CA . CYS A 1 89 ? -18.818 2.535 -11.116 1.00 61.06 89 CYS A CA 1
ATOM 706 C C . CYS A 1 89 ? -19.705 3.316 -10.139 1.00 61.06 89 CYS A C 1
ATOM 708 O O . CYS A 1 89 ? -19.368 4.434 -9.747 1.00 61.06 89 CYS A O 1
ATOM 710 N N . ASP A 1 90 ? -20.794 2.696 -9.680 1.00 69.44 90 ASP A N 1
ATOM 711 C CA . ASP A 1 90 ? -21.511 3.181 -8.503 1.00 69.44 90 ASP A CA 1
ATOM 712 C C . ASP A 1 90 ? -20.626 2.992 -7.261 1.00 69.44 90 ASP A C 1
ATOM 714 O O . ASP A 1 90 ? -20.488 1.900 -6.702 1.00 69.44 90 ASP A O 1
ATOM 718 N N . LEU A 1 91 ? -19.971 4.079 -6.854 1.00 73.44 91 LEU A N 1
ATOM 719 C CA . LEU A 1 91 ? -19.022 4.086 -5.743 1.00 73.44 91 LEU A CA 1
ATOM 720 C C . LEU A 1 91 ? -19.694 3.816 -4.387 1.00 73.44 91 LEU A C 1
ATOM 722 O O . LEU A 1 91 ? -19.001 3.504 -3.420 1.00 73.44 91 LEU A O 1
ATOM 726 N N . THR A 1 92 ? -21.025 3.904 -4.289 1.00 75.75 92 THR A N 1
ATOM 727 C CA . THR A 1 92 ? -21.744 3.739 -3.014 1.00 75.75 92 THR A CA 1
ATOM 728 C C . THR A 1 92 ? -21.656 2.305 -2.470 1.00 75.75 92 THR A C 1
ATOM 730 O O . THR A 1 92 ? -21.483 2.093 -1.259 1.00 75.75 92 THR A O 1
ATOM 733 N N . ASN A 1 93 ? -21.670 1.312 -3.364 1.00 84.31 93 ASN A N 1
ATOM 734 C CA . ASN A 1 93 ? -21.575 -0.114 -3.031 1.00 84.31 93 ASN A CA 1
ATOM 735 C C . ASN A 1 93 ? -20.143 -0.654 -3.043 1.00 84.31 93 ASN A C 1
ATOM 737 O O . ASN A 1 93 ? -19.919 -1.832 -2.758 1.00 84.31 93 ASN A O 1
ATOM 741 N N . LEU A 1 94 ? -19.160 0.199 -3.326 1.00 89.44 94 LEU A N 1
ATOM 742 C CA . LEU A 1 94 ? -17.767 -0.199 -3.358 1.00 89.44 94 LEU A CA 1
ATOM 743 C C . LEU A 1 94 ? -17.267 -0.542 -1.949 1.00 89.44 94 LEU A C 1
ATOM 745 O O . LEU A 1 94 ? -17.422 0.233 -0.994 1.00 89.44 94 LEU A O 1
ATOM 749 N N . ARG A 1 95 ? -16.664 -1.722 -1.807 1.00 93.62 95 ARG A N 1
ATOM 750 C CA . ARG A 1 95 ? -16.086 -2.209 -0.549 1.00 93.62 95 ARG A CA 1
ATOM 751 C C . ARG A 1 95 ? -14.680 -2.742 -0.772 1.00 93.62 95 ARG A C 1
ATOM 753 O O . ARG A 1 95 ? -14.380 -3.308 -1.818 1.00 93.62 95 ARG A O 1
ATOM 760 N N . ALA A 1 96 ? -13.821 -2.606 0.228 1.00 95.12 96 ALA A N 1
ATOM 761 C CA . ALA A 1 96 ? -12.497 -3.216 0.242 1.00 95.12 96 ALA A CA 1
ATOM 762 C C . ALA A 1 96 ? -12.466 -4.331 1.287 1.00 95.12 96 ALA A C 1
ATOM 764 O O . ALA A 1 96 ? -12.815 -4.110 2.443 1.00 95.12 96 ALA A O 1
ATOM 765 N N . LYS A 1 97 ? -12.043 -5.534 0.905 1.00 96.12 97 LYS A N 1
ATOM 766 C CA . LYS A 1 97 ? -11.905 -6.648 1.846 1.00 96.12 97 LYS A CA 1
ATOM 767 C C . LYS A 1 97 ? -10.608 -6.507 2.638 1.00 96.12 97 LYS A C 1
ATOM 769 O O . LYS A 1 97 ? -9.530 -6.531 2.044 1.00 96.12 97 LYS A O 1
ATOM 774 N N . ASN A 1 98 ? -10.713 -6.408 3.958 1.00 95.62 98 ASN A N 1
ATOM 775 C CA . ASN A 1 98 ? -9.568 -6.396 4.858 1.00 95.62 98 ASN A CA 1
ATOM 776 C C . ASN A 1 98 ? -8.806 -7.737 4.755 1.00 95.62 98 ASN A C 1
ATOM 778 O O . ASN A 1 98 ? -9.415 -8.799 4.922 1.00 95.62 98 ASN A O 1
ATOM 782 N N . PRO A 1 99 ? -7.488 -7.728 4.485 1.00 95.00 99 PRO A N 1
ATOM 783 C CA . PRO A 1 99 ? -6.718 -8.952 4.293 1.00 95.00 99 PRO A CA 1
ATOM 784 C C . PRO A 1 99 ? -6.544 -9.783 5.573 1.00 95.00 99 PRO A C 1
ATOM 786 O O . PRO A 1 99 ? -6.310 -10.986 5.470 1.00 95.00 99 PRO A O 1
ATOM 789 N N . VAL A 1 100 ? -6.662 -9.175 6.762 1.00 94.50 100 VAL A N 1
ATOM 790 C CA . VAL A 1 100 ? -6.398 -9.828 8.056 1.00 94.50 100 VAL A CA 1
ATOM 791 C C . VAL A 1 100 ? -7.603 -10.621 8.557 1.00 94.50 100 VAL A C 1
ATOM 793 O O . VAL A 1 100 ? -7.461 -11.804 8.885 1.00 94.50 100 VAL A O 1
ATOM 796 N N . ASN A 1 101 ? -8.763 -9.964 8.632 1.00 93.81 101 ASN A N 1
ATOM 797 C CA . ASN A 1 101 ? -9.996 -10.502 9.220 1.00 93.81 101 ASN A CA 1
ATOM 798 C C . ASN A 1 101 ? -11.095 -10.790 8.175 1.00 93.81 101 ASN A C 1
ATOM 800 O O . ASN A 1 101 ? -12.066 -11.474 8.480 1.00 93.81 101 ASN A O 1
ATOM 804 N N . GLY A 1 102 ? -10.938 -10.319 6.932 1.00 93.69 102 GLY A N 1
ATOM 805 C CA . GLY A 1 102 ? -11.911 -10.513 5.859 1.00 93.69 102 GLY A CA 1
ATOM 806 C C . GLY A 1 102 ? -13.118 -9.572 5.888 1.00 93.69 102 GLY A C 1
ATOM 807 O O . GLY A 1 102 ? -13.987 -9.728 5.029 1.00 93.69 102 GLY A O 1
ATOM 808 N N . GLU A 1 103 ? -13.178 -8.618 6.821 1.00 94.81 103 GLU A N 1
ATOM 809 C CA . GLU A 1 103 ? -14.262 -7.637 6.917 1.00 94.81 103 GLU A CA 1
ATOM 810 C C . GLU A 1 103 ? -14.334 -6.745 5.672 1.00 94.81 103 GLU A C 1
ATOM 812 O O . GLU A 1 103 ? -13.324 -6.438 5.033 1.00 94.81 103 GLU A O 1
ATOM 817 N N . LEU A 1 104 ? -15.550 -6.325 5.318 1.00 94.88 104 LEU A N 1
ATOM 818 C CA . LEU A 1 104 ? -15.792 -5.423 4.197 1.00 94.88 104 LEU A CA 1
ATOM 819 C C . LEU A 1 104 ? -15.753 -3.977 4.684 1.00 94.88 104 LEU A C 1
ATOM 821 O O . LEU A 1 104 ? -16.664 -3.506 5.360 1.00 94.88 104 LEU A O 1
ATOM 825 N N . LEU A 1 105 ? -14.695 -3.274 4.307 1.00 94.06 105 LEU A N 1
ATOM 826 C CA . LEU A 1 105 ? -14.467 -1.881 4.648 1.00 94.06 105 LEU A CA 1
ATOM 827 C C . LEU A 1 105 ? -15.143 -0.965 3.632 1.00 94.06 105 LEU A C 1
ATOM 829 O O . LEU A 1 105 ? -15.117 -1.225 2.425 1.00 94.06 105 LEU A O 1
ATOM 833 N N . HIS A 1 106 ? -15.704 0.140 4.118 1.00 91.19 106 HIS A N 1
ATOM 834 C CA . HIS A 1 106 ? -16.179 1.210 3.247 1.00 91.19 106 HIS A CA 1
ATOM 835 C C . HIS A 1 106 ? -15.007 1.873 2.526 1.00 91.19 106 HIS A C 1
ATOM 837 O O . HIS A 1 106 ? -13.932 2.054 3.099 1.00 91.19 106 HIS A O 1
ATOM 843 N N . VAL A 1 107 ? -15.227 2.239 1.267 1.00 92.31 107 VAL A N 1
ATOM 844 C CA . VAL A 1 107 ? -14.243 2.944 0.451 1.00 92.31 107 VAL A CA 1
ATOM 845 C C . VAL A 1 107 ? -14.694 4.392 0.288 1.00 92.31 107 VAL A C 1
ATOM 847 O O . VAL A 1 107 ? -15.787 4.643 -0.213 1.00 92.31 107 VAL A O 1
ATOM 850 N N . PHE A 1 108 ? -13.861 5.342 0.708 1.00 90.19 108 PHE A N 1
ATOM 851 C CA . PHE A 1 108 ? -14.119 6.772 0.567 1.00 90.19 108 PHE A CA 1
ATOM 852 C C . PHE A 1 108 ? -13.187 7.378 -0.471 1.00 90.19 108 PHE A C 1
ATOM 854 O O . PHE A 1 108 ? -11.968 7.284 -0.346 1.00 90.19 108 PHE A O 1
ATOM 861 N N . VAL A 1 109 ? -13.766 8.043 -1.468 1.00 90.12 109 VAL A N 1
ATOM 862 C CA . VAL A 1 109 ? -13.020 8.832 -2.451 1.00 90.12 109 VAL A CA 1
ATOM 863 C C . VAL A 1 109 ? -13.039 10.280 -1.983 1.00 90.12 109 VAL A C 1
ATOM 865 O O . VAL A 1 109 ? -14.094 10.909 -1.971 1.00 90.12 109 VAL A O 1
ATOM 868 N N . THR A 1 110 ? -11.907 10.787 -1.498 1.00 87.94 110 THR A N 1
ATOM 869 C CA . THR A 1 110 ? -11.855 12.107 -0.864 1.00 87.94 110 THR A CA 1
ATOM 870 C C . THR A 1 110 ? -10.453 12.706 -0.858 1.00 87.94 110 THR A C 1
ATOM 872 O O . THR A 1 110 ? -9.464 12.045 -0.538 1.00 87.94 110 THR A O 1
ATOM 875 N N . GLU A 1 111 ? -10.371 14.005 -1.126 1.00 88.75 111 GLU A N 1
ATOM 876 C CA . GLU A 1 111 ? -9.145 14.792 -0.966 1.00 88.75 111 GLU A CA 1
ATOM 877 C C . GLU A 1 111 ? -8.984 15.361 0.452 1.00 88.75 111 GLU A C 1
ATOM 879 O O . GLU A 1 111 ? -7.937 15.919 0.775 1.00 88.75 111 GLU A O 1
ATOM 884 N N . LYS A 1 112 ? -9.995 15.200 1.322 1.00 87.81 112 LYS A N 1
ATOM 885 C CA . LYS A 1 112 ? -9.974 15.723 2.699 1.00 87.81 112 LYS A CA 1
ATOM 886 C C . LYS A 1 112 ? -8.935 15.034 3.590 1.00 87.81 112 LYS A C 1
ATOM 888 O O . LYS A 1 112 ? -8.492 15.617 4.574 1.00 87.81 112 LYS A O 1
ATOM 893 N N . ILE A 1 113 ? -8.559 13.794 3.272 1.00 89.06 113 ILE A N 1
ATOM 894 C CA . ILE A 1 113 ? -7.558 13.042 4.035 1.00 89.06 113 ILE A CA 1
ATOM 895 C C . ILE A 1 113 ? -6.166 13.371 3.494 1.00 89.06 113 ILE A C 1
ATOM 897 O O . ILE A 1 113 ? -5.942 13.398 2.284 1.00 89.06 113 ILE A O 1
ATOM 901 N N . LEU A 1 114 ? -5.193 13.557 4.382 1.00 90.00 114 LEU A N 1
ATOM 902 C CA . LEU A 1 114 ? -3.794 13.588 3.976 1.00 90.00 114 LEU A CA 1
ATOM 903 C C . LEU A 1 114 ? -3.297 12.158 3.767 1.00 90.00 114 LEU A C 1
ATOM 905 O O . LEU A 1 114 ? -3.422 11.306 4.640 1.00 90.00 114 LEU A O 1
ATOM 909 N N . TYR A 1 115 ? -2.677 11.896 2.625 1.00 90.69 115 TYR A N 1
ATOM 910 C CA . TYR A 1 115 ? -2.154 10.572 2.295 1.00 90.69 115 TYR A CA 1
ATOM 911 C C . TYR A 1 115 ? -0.652 10.476 2.591 1.00 90.69 115 TYR A C 1
ATOM 913 O O . TYR A 1 115 ? 0.055 11.490 2.508 1.00 90.69 115 TYR A O 1
ATOM 921 N N . PRO A 1 116 ? -0.126 9.271 2.890 1.00 88.81 116 PRO A N 1
ATOM 922 C CA . PRO A 1 116 ? 1.312 9.047 2.959 1.00 88.81 116 PRO A CA 1
ATOM 923 C C . PRO A 1 116 ? 2.006 9.511 1.673 1.00 88.81 116 PRO A C 1
ATOM 925 O O . PRO A 1 116 ? 1.487 9.334 0.571 1.00 88.81 116 PRO A O 1
ATOM 928 N N . ILE A 1 117 ? 3.197 10.097 1.799 1.00 86.06 117 ILE A N 1
ATOM 929 C CA . ILE A 1 117 ? 3.974 10.578 0.647 1.00 86.06 117 ILE A CA 1
ATOM 930 C C . ILE A 1 117 ? 4.195 9.420 -0.328 1.00 86.06 117 ILE A C 1
ATOM 932 O O . ILE A 1 117 ? 4.719 8.394 0.081 1.00 86.06 117 ILE A O 1
ATOM 936 N N . GLY A 1 118 ? 3.845 9.603 -1.604 1.00 83.69 118 GLY A N 1
ATOM 937 C CA . GLY A 1 118 ? 3.989 8.564 -2.633 1.00 83.69 118 GLY A CA 1
ATOM 938 C C . GLY A 1 118 ? 2.832 7.558 -2.696 1.00 83.69 118 GLY A C 1
ATOM 939 O O . GLY A 1 118 ? 2.871 6.652 -3.532 1.00 83.69 118 GLY A O 1
ATOM 940 N N . SER A 1 119 ? 1.801 7.734 -1.862 1.00 86.81 119 SER A N 1
ATOM 941 C CA . SER A 1 119 ? 0.555 6.968 -1.884 1.00 86.81 119 SER A CA 1
ATOM 942 C C . SER A 1 119 ? -0.652 7.871 -2.156 1.00 86.81 119 SER A C 1
ATOM 944 O O . SER A 1 119 ? -0.730 9.003 -1.674 1.00 86.81 119 SER A O 1
ATOM 946 N N . ASP A 1 120 ? -1.620 7.329 -2.890 1.00 89.44 120 ASP A N 1
ATOM 947 C CA . ASP A 1 120 ? -2.951 7.918 -3.105 1.00 89.44 120 ASP A CA 1
ATOM 948 C C . ASP A 1 120 ? -4.041 7.135 -2.368 1.00 89.44 120 ASP A C 1
ATOM 950 O O . ASP A 1 120 ? -5.233 7.328 -2.593 1.00 89.44 120 ASP A O 1
ATOM 954 N N . MET A 1 121 ? -3.615 6.222 -1.497 1.00 91.94 121 MET A N 1
ATOM 955 C CA . MET A 1 121 ? -4.473 5.347 -0.715 1.00 91.94 121 MET A CA 1
ATOM 956 C C . MET A 1 121 ? -4.000 5.334 0.734 1.00 91.94 121 MET A C 1
ATOM 958 O O . MET A 1 121 ? -2.796 5.406 1.012 1.00 91.94 121 MET A O 1
ATOM 962 N N . ILE A 1 122 ? -4.951 5.230 1.653 1.00 93.31 122 ILE A N 1
ATOM 963 C CA . ILE A 1 122 ? -4.707 5.110 3.088 1.00 93.31 122 ILE A CA 1
ATOM 964 C C . ILE A 1 122 ? -5.722 4.146 3.693 1.00 93.31 122 ILE A C 1
ATOM 966 O O . ILE A 1 122 ? -6.883 4.107 3.290 1.00 93.31 122 ILE A O 1
ATOM 970 N N . VAL A 1 123 ? -5.287 3.368 4.676 1.00 94.69 123 VAL A N 1
ATOM 971 C CA . VAL A 1 123 ? -6.191 2.585 5.518 1.00 94.69 123 VAL A CA 1
ATOM 972 C C . VAL A 1 123 ? -6.584 3.417 6.740 1.00 94.69 123 VAL A C 1
ATOM 974 O O . VAL A 1 123 ? -5.727 3.940 7.453 1.00 94.69 123 VAL A O 1
ATOM 977 N N . GLY A 1 124 ? -7.886 3.577 6.964 1.00 92.88 124 GLY A N 1
ATOM 978 C CA . GLY A 1 124 ? -8.437 4.312 8.095 1.00 92.88 124 GLY A CA 1
ATOM 979 C C . GLY A 1 124 ? -8.449 3.445 9.345 1.00 92.88 124 GLY A C 1
ATOM 980 O O . GLY A 1 124 ? -9.295 2.559 9.472 1.00 92.88 124 GLY A O 1
ATOM 981 N N . ILE A 1 125 ? -7.514 3.699 10.260 1.00 91.88 125 ILE A N 1
ATOM 982 C CA . ILE A 1 125 ? -7.366 2.972 11.527 1.00 91.88 125 ILE A CA 1
ATOM 983 C C . ILE A 1 125 ? -7.694 3.933 12.676 1.00 91.88 125 ILE A C 1
ATOM 985 O O . ILE A 1 125 ? -6.803 4.615 13.186 1.00 91.88 125 ILE A O 1
ATOM 989 N N . PRO A 1 126 ? -8.972 4.033 13.081 1.00 87.56 126 PRO A N 1
ATOM 990 C CA . PRO A 1 126 ? -9.374 4.926 14.158 1.00 87.56 126 PRO A CA 1
ATOM 991 C C . PRO A 1 126 ? -8.881 4.486 15.543 1.00 87.56 126 PRO A C 1
ATOM 993 O O . PRO A 1 126 ? -8.913 5.306 16.455 1.00 87.56 126 PRO A O 1
ATOM 996 N N . SER A 1 127 ? -8.425 3.232 15.690 1.00 86.56 127 SER A N 1
ATOM 997 C CA . SER A 1 127 ? -7.930 2.668 16.953 1.00 86.56 127 SER A CA 1
ATOM 998 C C . SER A 1 127 ? -6.523 3.120 17.359 1.00 86.56 127 SER A C 1
ATOM 1000 O O . SER A 1 127 ? -6.106 2.858 18.490 1.00 86.56 127 SER A O 1
ATOM 1002 N N . ASP A 1 128 ? -5.792 3.820 16.479 1.00 86.12 128 ASP A N 1
ATOM 1003 C CA . ASP A 1 128 ? -4.430 4.275 16.773 1.00 86.12 128 ASP A CA 1
ATOM 1004 C C . ASP A 1 128 ? -4.430 5.295 17.924 1.00 86.12 128 ASP A C 1
ATOM 1006 O O . ASP A 1 128 ? -4.983 6.395 17.838 1.00 86.12 128 ASP A O 1
ATOM 1010 N N . GLN A 1 129 ? -3.729 4.958 19.006 1.00 81.75 129 GLN A N 1
ATOM 1011 C CA . GLN A 1 129 ? -3.524 5.824 20.171 1.00 81.75 129 GLN A CA 1
ATOM 1012 C C . GLN A 1 129 ? -2.903 7.197 19.845 1.00 81.75 129 GLN A C 1
ATOM 1014 O O . GLN A 1 129 ? -2.999 8.136 20.638 1.00 81.75 129 GLN A O 1
ATOM 1019 N N . ASN A 1 130 ? -2.256 7.347 18.688 1.00 82.44 130 ASN A N 1
ATOM 1020 C CA . ASN A 1 130 ? -1.651 8.598 18.238 1.00 82.44 130 ASN A CA 1
ATOM 1021 C C . ASN A 1 130 ? -2.547 9.404 17.295 1.00 82.44 130 ASN A C 1
ATOM 1023 O O . ASN A 1 130 ? -2.120 10.454 16.819 1.00 82.44 130 ASN A O 1
ATOM 1027 N N . ILE A 1 131 ? -3.785 8.972 17.043 1.00 78.00 131 ILE A N 1
ATOM 1028 C CA . ILE A 1 131 ? -4.651 9.616 16.051 1.00 78.00 131 ILE A CA 1
ATOM 1029 C C . ILE A 1 131 ? -4.990 11.080 16.372 1.00 78.00 131 ILE A C 1
ATOM 1031 O O . ILE A 1 131 ? -5.196 11.891 15.476 1.00 78.00 131 ILE A O 1
ATOM 1035 N N . LYS A 1 132 ? -4.962 11.440 17.661 1.00 74.56 132 LYS A N 1
ATOM 1036 C CA . LYS A 1 132 ? -5.171 12.805 18.170 1.00 74.56 132 LYS A CA 1
ATOM 1037 C C . LYS A 1 132 ? -3.881 13.618 18.330 1.00 74.56 132 LYS A C 1
ATOM 1039 O O . LYS A 1 132 ? -3.937 14.748 18.805 1.00 74.56 132 LYS A O 1
ATOM 1044 N N . LYS A 1 133 ? -2.712 13.062 17.990 1.00 75.88 133 LYS A N 1
ATOM 1045 C CA . LYS A 1 133 ? -1.413 13.726 18.175 1.00 75.88 133 LYS A CA 1
ATOM 1046 C C . LYS A 1 133 ? -0.926 14.312 16.842 1.00 75.88 133 LYS A C 1
ATOM 1048 O O . LYS A 1 133 ? -0.382 13.563 16.026 1.00 75.88 133 LYS A O 1
ATOM 1053 N N . PRO A 1 134 ? -1.047 15.636 16.616 1.00 62.25 134 PRO A N 1
ATOM 1054 C CA . PRO A 1 134 ? -0.633 16.262 15.356 1.00 62.25 134 PRO A CA 1
ATOM 1055 C C . PRO A 1 134 ? 0.864 16.085 15.063 1.00 62.25 134 PRO A C 1
ATOM 1057 O O . PRO A 1 134 ? 1.262 16.018 13.901 1.00 62.25 134 PRO A O 1
ATOM 1060 N N . GLU A 1 135 ? 1.687 15.956 16.107 1.00 65.12 135 GLU A N 1
ATOM 1061 C CA . GLU A 1 135 ? 3.140 15.794 15.990 1.00 65.12 135 GLU A CA 1
ATOM 1062 C C . GLU A 1 135 ? 3.571 14.396 15.538 1.00 65.12 135 GLU A C 1
ATOM 1064 O O . GLU A 1 135 ? 4.666 14.229 15.005 1.00 65.12 135 GLU A O 1
ATOM 1069 N N . SER A 1 136 ? 2.725 13.380 15.735 1.00 61.59 136 SER A N 1
ATOM 1070 C CA . SER A 1 136 ? 3.077 12.001 15.397 1.00 61.59 136 SER A CA 1
ATOM 1071 C C . SER A 1 136 ? 2.919 11.725 13.905 1.00 61.59 136 SER A C 1
ATOM 1073 O O . SER A 1 136 ? 3.830 11.144 13.325 1.00 61.59 136 SER A O 1
ATOM 1075 N N . CYS A 1 137 ? 1.803 12.146 13.287 1.00 70.06 137 CYS A N 1
ATOM 1076 C CA . CYS A 1 137 ? 1.571 12.094 11.836 1.00 70.06 137 CYS A CA 1
ATOM 1077 C C . CYS A 1 137 ? 0.340 12.931 11.435 1.00 70.06 137 CYS A C 1
ATOM 1079 O O . CYS A 1 137 ? -0.775 12.641 11.867 1.00 70.06 137 CYS A O 1
ATOM 1081 N N . ARG A 1 138 ? 0.503 13.908 10.527 1.00 80.38 138 ARG A N 1
ATOM 1082 C CA . ARG A 1 138 ? -0.601 14.780 10.060 1.00 80.38 138 ARG A CA 1
ATOM 1083 C C . ARG A 1 138 ? -1.758 14.003 9.417 1.00 80.38 138 ARG A C 1
ATOM 1085 O O . ARG A 1 138 ? -2.905 14.407 9.554 1.00 80.38 138 ARG A O 1
ATOM 1092 N N . HIS A 1 139 ? -1.472 12.878 8.754 1.00 82.69 139 HIS A N 1
ATOM 1093 C CA . HIS A 1 139 ? -2.516 12.047 8.148 1.00 82.69 139 HIS A CA 1
ATOM 1094 C C . HIS A 1 139 ? -3.433 11.377 9.167 1.00 82.69 139 HIS A C 1
ATOM 1096 O O . HIS A 1 139 ? -4.624 11.240 8.903 1.00 82.69 139 HIS A O 1
ATOM 1102 N N . LEU A 1 140 ? -2.920 11.005 10.342 1.00 83.38 140 LEU A N 1
ATOM 1103 C CA . LEU A 1 140 ? -3.745 10.383 11.372 1.00 83.38 140 LEU A CA 1
ATOM 1104 C C . LEU A 1 140 ? -4.811 11.361 11.880 1.00 83.38 140 LEU A C 1
ATOM 1106 O O . LEU A 1 140 ? -5.968 10.976 12.008 1.00 83.38 140 LEU A O 1
ATOM 1110 N N . LEU A 1 141 ? -4.459 12.639 12.053 1.00 84.75 141 LEU A N 1
ATOM 1111 C CA . LEU A 1 141 ? -5.426 13.668 12.439 1.00 84.75 141 LEU A CA 1
ATOM 1112 C C . LEU A 1 141 ? -6.545 13.820 11.397 1.00 84.75 141 LEU A C 1
ATOM 1114 O O . LEU A 1 141 ? -7.715 13.801 11.761 1.00 84.75 141 LEU A O 1
ATOM 1118 N N . SER A 1 142 ? -6.203 13.861 10.104 1.00 86.56 142 SER A N 1
ATOM 1119 C CA . SER A 1 142 ? -7.220 13.940 9.042 1.00 86.56 142 SER A CA 1
ATOM 1120 C C . SER A 1 142 ? -8.118 12.694 8.963 1.00 86.56 142 SER A C 1
ATOM 1122 O O . SER A 1 142 ? -9.290 12.795 8.610 1.00 86.56 142 SER A O 1
ATOM 1124 N N . VAL A 1 143 ? -7.602 11.512 9.337 1.00 88.19 143 VAL A N 1
ATOM 1125 C CA . VAL A 1 143 ? -8.418 10.292 9.483 1.00 88.19 143 VAL A CA 1
ATOM 1126 C C . VAL A 1 143 ? -9.399 10.450 10.646 1.00 88.19 143 VAL A C 1
ATOM 1128 O O . VAL A 1 143 ? -10.568 10.109 10.495 1.00 88.19 143 VAL A O 1
ATOM 1131 N N . TYR A 1 144 ? -8.954 10.989 11.785 1.00 86.62 144 TYR A N 1
ATOM 1132 C CA . TYR A 1 144 ? -9.831 11.246 12.930 1.00 86.62 144 TYR A CA 1
ATOM 1133 C C . TYR A 1 144 ? -10.943 12.246 12.602 1.00 86.62 144 TYR A C 1
ATOM 1135 O O . TYR A 1 144 ? -12.098 11.983 12.924 1.00 86.62 144 TYR A O 1
ATOM 1143 N N . GLU A 1 145 ? -10.613 13.359 11.944 1.00 87.38 145 GLU A N 1
ATOM 1144 C CA . GLU A 1 145 ? -11.586 14.374 11.518 1.00 87.38 145 GLU A CA 1
ATOM 1145 C C . GLU A 1 145 ? -12.662 13.766 10.609 1.00 87.38 145 GLU A C 1
ATOM 1147 O O . GLU A 1 145 ? -13.854 13.950 10.859 1.00 87.38 145 GLU A O 1
ATOM 1152 N N . LEU A 1 146 ? -12.264 12.942 9.632 1.00 88.12 146 LEU A N 1
ATOM 1153 C CA . LEU A 1 146 ? -13.219 12.240 8.776 1.00 88.12 146 LEU A CA 1
ATOM 1154 C C . LEU A 1 146 ? -14.091 11.250 9.561 1.00 88.12 146 LEU A C 1
ATOM 1156 O O . LEU A 1 146 ? -15.289 11.155 9.302 1.00 88.12 146 LEU A O 1
ATOM 1160 N N . CYS A 1 147 ? -13.522 10.521 10.526 1.00 89.19 147 CYS A N 1
ATOM 1161 C CA . CYS A 1 147 ? -14.309 9.629 11.378 1.00 89.19 147 CYS A CA 1
ATOM 1162 C C . CYS A 1 147 ? -15.404 10.386 12.138 1.00 89.19 147 CYS A C 1
ATOM 1164 O O . CYS A 1 147 ? -16.512 9.869 12.253 1.00 89.19 147 CYS A O 1
ATOM 1166 N N . GLN A 1 148 ? -15.119 11.601 12.621 1.00 87.69 148 GLN A N 1
ATOM 1167 C CA . GLN A 1 148 ? -16.116 12.444 13.289 1.00 87.69 148 GLN A CA 1
ATOM 1168 C C . GLN A 1 148 ? -17.212 12.901 12.320 1.00 87.69 148 GLN A C 1
ATOM 1170 O O . GLN A 1 148 ? -18.390 12.763 12.637 1.00 87.69 148 GLN A O 1
ATOM 1175 N N . GLU A 1 149 ? -16.846 13.381 11.125 1.00 87.88 149 GLU A N 1
ATOM 1176 C CA . GLU A 1 149 ? -17.821 13.795 10.100 1.00 87.88 149 GLU A CA 1
ATOM 1177 C C . GLU A 1 149 ? -18.755 12.646 9.688 1.00 87.88 149 GLU A C 1
ATOM 1179 O O . GLU A 1 149 ? -19.953 12.846 9.498 1.00 87.88 149 GLU A O 1
ATOM 1184 N N . MET A 1 150 ? -18.210 11.434 9.572 1.00 86.00 150 MET A N 1
ATOM 1185 C CA . MET A 1 150 ? -18.923 10.253 9.079 1.00 86.00 150 MET A CA 1
ATOM 1186 C C . MET A 1 150 ? -19.551 9.403 10.194 1.00 86.00 150 MET A C 1
ATOM 1188 O O . MET A 1 150 ? -20.073 8.324 9.913 1.00 86.00 150 MET A O 1
ATOM 1192 N N . ASN A 1 151 ? -19.492 9.860 11.450 1.00 88.62 151 ASN A N 1
ATOM 1193 C CA . ASN A 1 151 ? -19.971 9.137 12.632 1.00 88.62 151 ASN A CA 1
ATOM 1194 C C . ASN A 1 151 ? -19.405 7.700 12.749 1.00 88.62 151 ASN A C 1
ATOM 1196 O O . ASN A 1 151 ? -20.099 6.757 13.137 1.00 88.62 151 ASN A O 1
ATOM 1200 N N . ILE A 1 152 ? -18.132 7.522 12.384 1.00 87.12 152 ILE A N 1
ATOM 1201 C CA . ILE A 1 152 ? -17.405 6.255 12.511 1.00 87.12 152 ILE A CA 1
ATOM 1202 C C . ILE A 1 152 ? -16.878 6.144 13.939 1.00 87.12 152 ILE A C 1
ATOM 1204 O O . ILE A 1 152 ? -16.179 7.029 14.433 1.00 87.12 152 ILE A O 1
ATOM 1208 N N . SER A 1 153 ? -17.178 5.022 14.594 1.00 83.94 153 SER A N 1
ATOM 1209 C CA . SER A 1 153 ? -16.722 4.769 15.959 1.00 83.94 153 SER A CA 1
ATOM 1210 C C . SER A 1 153 ? -15.193 4.764 16.050 1.00 83.94 153 SER A C 1
ATOM 1212 O O . SER A 1 153 ? -14.508 4.034 15.328 1.00 83.94 153 SER A O 1
ATOM 1214 N N . THR A 1 154 ? -14.667 5.568 16.972 1.00 79.50 154 THR A N 1
ATOM 1215 C CA . THR A 1 154 ? -13.253 5.592 17.344 1.00 79.50 154 THR A CA 1
ATOM 1216 C C . THR A 1 154 ? -13.079 4.941 18.709 1.00 79.50 154 THR A C 1
ATOM 1218 O O . THR A 1 154 ? -13.598 5.450 19.704 1.00 79.50 154 THR A O 1
ATOM 1221 N N . SER A 1 155 ? -12.337 3.843 18.770 1.00 77.69 155 SER A N 1
ATOM 1222 C CA . SER A 1 155 ? -11.826 3.265 20.016 1.00 77.69 155 SER A CA 1
ATOM 1223 C C . SER A 1 155 ? -10.334 3.579 20.154 1.00 77.69 155 SER A C 1
ATOM 1225 O O . SER A 1 155 ? -9.744 4.144 19.243 1.00 77.69 155 SER A O 1
ATOM 1227 N N . TYR A 1 156 ? -9.716 3.248 21.285 1.00 73.12 156 TYR A N 1
ATOM 1228 C CA . TYR A 1 156 ? -8.261 3.293 21.433 1.00 73.12 156 TYR A CA 1
ATOM 1229 C C . TYR A 1 156 ? -7.781 1.928 21.884 1.00 73.12 156 TYR A C 1
ATOM 1231 O O . TYR A 1 156 ? -8.266 1.425 22.897 1.00 73.12 156 TYR A O 1
ATOM 1239 N N . GLU A 1 157 ? -6.824 1.351 21.162 1.00 71.75 157 GLU A N 1
ATOM 1240 C CA . GLU A 1 157 ? -6.086 0.198 21.665 1.00 71.75 157 GLU A CA 1
ATOM 1241 C C . GLU A 1 157 ? -4.756 0.689 22.248 1.00 71.75 157 GLU A C 1
ATOM 1243 O O . GLU A 1 157 ? -3.881 1.188 21.537 1.00 71.75 157 GLU A O 1
ATOM 1248 N N . LEU A 1 158 ? -4.622 0.605 23.574 1.00 77.38 158 LEU A N 1
ATOM 1249 C CA . LEU A 1 158 ? -3.368 0.901 24.260 1.00 77.38 158 LEU A CA 1
ATOM 1250 C C . LEU A 1 158 ? -2.469 -0.327 24.155 1.00 77.38 158 LEU A C 1
ATOM 1252 O O . LEU A 1 158 ? -2.589 -1.259 24.944 1.00 77.38 158 LEU A O 1
ATOM 1256 N N . LEU A 1 159 ? -1.582 -0.316 23.165 1.00 81.31 159 LEU A N 1
ATOM 1257 C CA . LEU A 1 159 ? -0.556 -1.338 22.999 1.00 81.31 159 LEU A CA 1
ATOM 1258 C C . LEU A 1 159 ? 0.779 -0.823 23.525 1.00 81.31 159 LEU A C 1
ATOM 1260 O O . LEU A 1 159 ? 1.240 0.265 23.152 1.00 81.31 159 LEU A O 1
ATOM 1264 N N . SER A 1 160 ? 1.440 -1.637 24.344 1.00 89.25 160 SER A N 1
ATOM 1265 C CA . SER A 1 160 ? 2.862 -1.455 24.615 1.00 89.25 160 SER A CA 1
ATOM 1266 C C . SER A 1 160 ? 3.679 -1.631 23.326 1.00 89.25 160 SER A C 1
ATOM 1268 O O . SER A 1 160 ? 3.232 -2.220 22.337 1.00 89.25 160 SER A O 1
ATOM 1270 N N . LYS A 1 161 ? 4.918 -1.125 23.317 1.00 88.44 161 LYS A N 1
ATOM 1271 C CA . LYS A 1 161 ? 5.810 -1.263 22.150 1.00 88.44 161 LYS A CA 1
ATOM 1272 C C . LYS A 1 161 ? 6.097 -2.730 21.811 1.00 88.44 161 LYS A C 1
ATOM 1274 O O . LYS A 1 161 ? 6.223 -3.069 20.638 1.00 88.44 161 LYS A O 1
ATOM 1279 N N . GLU A 1 162 ? 6.198 -3.574 22.831 1.00 92.44 162 GLU A N 1
ATOM 1280 C CA . GLU A 1 162 ? 6.484 -5.003 22.697 1.00 92.44 162 GLU A CA 1
ATOM 1281 C C . GLU A 1 162 ? 5.290 -5.745 22.090 1.00 92.44 162 GLU A C 1
ATOM 1283 O O . GLU A 1 162 ? 5.452 -6.481 21.116 1.00 92.44 162 GLU A O 1
ATOM 1288 N N . GLU A 1 163 ? 4.077 -5.472 22.578 1.00 91.69 163 GLU A N 1
ATOM 1289 C CA . GLU A 1 163 ? 2.842 -6.038 22.024 1.00 91.69 163 GLU A CA 1
ATOM 1290 C C . GLU A 1 163 ? 2.610 -5.589 20.580 1.00 91.69 163 GLU A C 1
ATOM 1292 O O . GLU A 1 163 ? 2.284 -6.412 19.724 1.00 91.69 163 GLU A O 1
ATOM 1297 N N . ALA A 1 164 ? 2.832 -4.304 20.281 1.00 90.69 164 ALA A N 1
ATOM 1298 C CA . ALA A 1 164 ? 2.732 -3.776 18.924 1.00 90.69 164 ALA A CA 1
ATOM 1299 C C . ALA A 1 164 ? 3.704 -4.492 17.973 1.00 90.69 164 ALA A C 1
ATOM 1301 O O . ALA A 1 164 ? 3.320 -4.907 16.879 1.00 90.69 164 ALA A O 1
ATOM 1302 N N . MET A 1 165 ? 4.954 -4.702 18.399 1.00 92.75 165 MET A N 1
ATOM 1303 C CA . MET A 1 165 ? 5.956 -5.408 17.600 1.00 92.75 165 MET A CA 1
ATOM 1304 C C . MET A 1 165 ? 5.592 -6.885 17.389 1.00 92.75 165 MET A C 1
ATOM 1306 O O . MET A 1 165 ? 5.730 -7.392 16.273 1.00 92.75 165 MET A O 1
ATOM 1310 N N . ALA A 1 166 ? 5.082 -7.559 18.423 1.00 94.75 166 ALA A N 1
ATOM 1311 C CA . ALA A 1 166 ? 4.632 -8.945 18.335 1.00 94.75 166 ALA A CA 1
ATOM 1312 C C . ALA A 1 166 ? 3.430 -9.096 17.387 1.00 94.75 166 ALA A C 1
ATOM 1314 O O . ALA A 1 166 ? 3.480 -9.907 16.460 1.00 94.75 166 ALA A O 1
ATOM 1315 N N . LYS A 1 167 ? 2.386 -8.268 17.547 1.00 94.25 167 LYS A N 1
ATOM 1316 C CA . LYS A 1 167 ? 1.211 -8.256 16.657 1.00 94.25 167 LYS A CA 1
ATOM 1317 C C . LYS A 1 167 ? 1.603 -7.972 15.209 1.00 94.25 167 LYS A C 1
ATOM 1319 O O . LYS A 1 167 ? 1.171 -8.685 14.303 1.00 94.25 167 LYS A O 1
ATOM 1324 N N . LYS A 1 168 ? 2.457 -6.966 14.989 1.00 95.00 168 LYS A N 1
ATOM 1325 C CA . LYS A 1 168 ? 2.980 -6.610 13.663 1.00 95.00 168 LYS A CA 1
ATOM 1326 C C . LYS A 1 168 ? 3.638 -7.804 12.986 1.00 95.00 168 LYS A C 1
ATOM 1328 O O . LYS A 1 168 ? 3.317 -8.095 11.837 1.00 95.00 168 LYS A O 1
ATOM 1333 N N . LYS A 1 169 ? 4.529 -8.497 13.701 1.00 95.25 169 LYS A N 1
ATOM 1334 C CA . LYS A 1 169 ? 5.242 -9.667 13.183 1.00 95.25 169 LYS A CA 1
ATOM 1335 C C . LYS A 1 169 ? 4.271 -10.770 12.759 1.00 95.25 169 LYS A C 1
ATOM 1337 O O . LYS A 1 169 ? 4.347 -11.228 11.625 1.00 95.25 169 LYS A O 1
ATOM 1342 N N . VAL A 1 170 ? 3.314 -11.116 13.622 1.00 96.25 170 VAL A N 1
ATOM 1343 C CA . VAL A 1 170 ? 2.313 -12.162 13.347 1.00 96.25 170 VAL A CA 1
ATOM 1344 C C . VAL A 1 170 ? 1.472 -11.831 12.111 1.00 96.25 170 VAL A C 1
ATOM 1346 O O . VAL A 1 170 ? 1.289 -12.682 11.242 1.00 96.25 170 VAL A O 1
ATOM 1349 N N . ILE A 1 171 ? 0.973 -10.595 12.004 1.00 95.44 171 ILE A N 1
ATOM 1350 C CA . ILE A 1 171 ? 0.154 -10.167 10.859 1.00 95.44 171 ILE A CA 1
ATOM 1351 C C . ILE A 1 171 ? 0.967 -10.199 9.563 1.00 95.44 171 ILE A C 1
ATOM 1353 O O . ILE A 1 171 ? 0.481 -10.694 8.546 1.00 95.44 171 ILE A O 1
ATOM 1357 N N . VAL A 1 172 ? 2.197 -9.684 9.592 1.00 95.44 172 VAL A N 1
ATOM 1358 C CA . VAL A 1 172 ? 3.071 -9.635 8.416 1.00 95.44 172 VAL A CA 1
ATOM 1359 C C . VAL A 1 172 ? 3.422 -11.040 7.931 1.00 95.44 172 VAL A C 1
ATOM 1361 O O . VAL A 1 172 ? 3.247 -11.321 6.749 1.00 95.44 172 VAL A O 1
ATOM 1364 N N . GLU A 1 173 ? 3.850 -11.936 8.822 1.00 95.50 173 GLU A N 1
ATOM 1365 C CA . GLU A 1 173 ? 4.202 -13.317 8.464 1.00 95.50 173 GLU A CA 1
ATOM 1366 C C . GLU A 1 173 ? 3.003 -14.076 7.885 1.00 95.50 173 GLU A C 1
ATOM 1368 O O . GLU A 1 173 ? 3.125 -14.727 6.843 1.00 95.50 173 GLU A O 1
ATOM 1373 N N . LYS A 1 174 ? 1.823 -13.925 8.502 1.00 95.62 174 LYS A N 1
ATOM 1374 C CA . LYS A 1 174 ? 0.575 -14.496 7.987 1.00 95.62 174 LYS A CA 1
ATOM 1375 C C . LYS A 1 174 ? 0.304 -14.023 6.558 1.00 95.62 174 LYS A C 1
ATOM 1377 O O . LYS A 1 174 ? 0.159 -14.847 5.658 1.00 95.62 174 LYS A O 1
ATOM 1382 N N . LEU A 1 175 ? 0.268 -12.711 6.328 1.00 94.88 175 LEU A N 1
ATOM 1383 C CA . LEU A 1 175 ? -0.087 -12.164 5.015 1.00 94.88 175 LEU A CA 1
ATOM 1384 C C . LEU A 1 175 ? 0.970 -12.441 3.940 1.00 94.88 175 LEU A C 1
ATOM 1386 O O . LEU A 1 175 ? 0.596 -12.627 2.781 1.00 94.88 175 LEU A O 1
ATOM 1390 N N . LEU A 1 176 ? 2.247 -12.547 4.320 1.00 93.06 176 LEU A N 1
ATOM 1391 C CA . LEU A 1 176 ? 3.319 -12.978 3.422 1.00 93.06 176 LEU A CA 1
ATOM 1392 C C . LEU A 1 176 ? 3.096 -14.417 2.954 1.00 93.06 176 LEU A C 1
ATOM 1394 O O . LEU A 1 176 ? 3.116 -14.670 1.751 1.00 93.06 176 LEU A O 1
ATOM 1398 N N . SER A 1 177 ? 2.823 -15.346 3.879 1.00 93.94 177 SER A N 1
ATOM 1399 C CA . SER A 1 177 ? 2.556 -16.753 3.534 1.00 93.94 177 SER A CA 1
ATOM 1400 C C . SER A 1 177 ? 1.297 -16.943 2.680 1.00 93.94 177 SER A C 1
ATOM 1402 O O . SER A 1 177 ? 1.246 -17.844 1.847 1.00 93.94 177 SER A O 1
ATOM 1404 N N . GLU A 1 178 ? 0.304 -16.062 2.830 1.00 92.94 178 GLU A N 1
ATOM 1405 C CA . GLU A 1 178 ? -0.919 -16.054 2.020 1.00 92.94 178 GLU A CA 1
ATOM 1406 C C . GLU A 1 178 ? -0.757 -15.320 0.673 1.00 92.94 178 GLU A C 1
ATOM 1408 O O . GLU A 1 178 ? -1.710 -15.251 -0.106 1.00 92.94 178 GLU A O 1
ATOM 1413 N N . GLY A 1 179 ? 0.412 -14.728 0.393 1.00 90.12 179 GLY A N 1
ATOM 1414 C CA . GLY A 1 179 ? 0.654 -13.948 -0.824 1.00 90.12 179 GLY A CA 1
ATOM 1415 C C . GLY A 1 179 ? -0.153 -12.645 -0.900 1.00 90.12 179 GLY A C 1
ATOM 1416 O O . GLY A 1 179 ? -0.376 -12.117 -1.986 1.00 90.12 179 GLY A O 1
ATOM 1417 N N . ARG A 1 180 ? -0.606 -12.111 0.241 1.00 90.50 180 ARG A N 1
ATOM 1418 C CA . ARG A 1 180 ? -1.423 -10.885 0.341 1.00 90.50 180 ARG A CA 1
ATOM 1419 C C . ARG A 1 180 ? -0.609 -9.641 0.705 1.00 90.50 180 ARG A C 1
ATOM 1421 O O . ARG A 1 180 ? -1.178 -8.617 1.086 1.00 90.50 180 ARG A O 1
ATOM 1428 N N . GLY A 1 181 ? 0.710 -9.693 0.549 1.00 89.12 181 GLY A N 1
ATOM 1429 C CA . GLY A 1 181 ? 1.635 -8.603 0.864 1.00 89.12 181 GLY A CA 1
ATOM 1430 C C . GLY A 1 181 ? 2.339 -8.815 2.203 1.00 89.12 181 GLY A C 1
ATOM 1431 O O . GLY A 1 181 ? 2.520 -9.945 2.631 1.00 89.12 181 GLY A O 1
ATOM 1432 N N . GLY A 1 182 ? 2.760 -7.731 2.853 1.00 89.12 182 GLY A N 1
ATOM 1433 C CA . GLY A 1 182 ? 3.592 -7.775 4.060 1.00 89.12 182 GLY A CA 1
ATOM 1434 C C . GLY A 1 182 ? 5.086 -7.579 3.792 1.00 89.12 182 GLY A C 1
ATOM 1435 O O . GLY A 1 182 ? 5.896 -7.756 4.693 1.00 89.12 182 GLY A O 1
ATOM 1436 N N . TYR A 1 183 ? 5.477 -7.175 2.583 1.00 89.50 183 TYR A N 1
ATOM 1437 C CA . TYR A 1 183 ? 6.860 -6.785 2.307 1.00 89.50 183 TYR A CA 1
ATOM 1438 C C . TYR A 1 183 ? 7.182 -5.455 2.987 1.00 89.50 183 TYR A C 1
ATOM 1440 O O . TYR A 1 183 ? 6.436 -4.482 2.836 1.00 89.50 183 TYR A O 1
ATOM 1448 N N . LEU A 1 184 ? 8.295 -5.415 3.723 1.00 93.19 184 LEU A N 1
ATOM 1449 C CA . LEU A 1 184 ? 8.822 -4.186 4.307 1.00 93.19 184 LEU A CA 1
ATOM 1450 C C . LEU A 1 184 ? 9.239 -3.241 3.179 1.00 93.19 184 LEU A C 1
ATOM 1452 O O . LEU A 1 184 ? 10.067 -3.595 2.346 1.00 93.19 184 LEU A O 1
ATOM 1456 N N . ASN A 1 185 ? 8.686 -2.034 3.152 1.00 93.19 185 ASN A N 1
ATOM 1457 C CA . ASN A 1 185 ? 8.991 -1.057 2.117 1.00 93.19 185 ASN A CA 1
ATOM 1458 C C . ASN A 1 185 ? 8.721 0.388 2.563 1.00 93.19 185 ASN A C 1
ATOM 1460 O O . ASN A 1 185 ? 8.255 0.669 3.675 1.00 93.19 185 ASN A O 1
ATOM 1464 N N . SER A 1 186 ? 9.089 1.335 1.701 1.00 92.12 186 SER A N 1
ATOM 1465 C CA . SER A 1 186 ? 8.849 2.759 1.926 1.00 92.12 186 SER A CA 1
ATOM 1466 C C . SER A 1 186 ? 7.539 3.213 1.293 1.00 92.12 186 SER A C 1
ATOM 1468 O O . SER A 1 186 ? 7.177 2.756 0.211 1.00 92.12 186 SER A O 1
ATOM 1470 N N . SER A 1 187 ? 6.884 4.194 1.912 1.00 89.75 187 SER A N 1
ATOM 1471 C CA . SER A 1 187 ? 5.761 4.910 1.299 1.00 89.75 187 SER A CA 1
ATOM 1472 C C . SER A 1 187 ? 6.175 5.700 0.050 1.00 89.75 187 SER A C 1
ATOM 1474 O O . SER A 1 187 ? 5.378 5.842 -0.877 1.00 89.75 187 SER A O 1
ATOM 1476 N N . ARG A 1 188 ? 7.432 6.177 -0.005 1.00 90.81 188 ARG A N 1
ATOM 1477 C CA . ARG A 1 188 ? 7.925 7.082 -1.059 1.00 90.81 188 ARG A CA 1
ATOM 1478 C C . ARG A 1 188 ? 8.194 6.388 -2.389 1.00 90.81 188 ARG A C 1
ATOM 1480 O O . ARG A 1 188 ? 7.861 6.947 -3.436 1.00 90.81 188 ARG A O 1
ATOM 1487 N N . LEU A 1 189 ? 8.816 5.209 -2.356 1.00 90.69 189 LEU A N 1
ATOM 1488 C CA . LEU A 1 189 ? 9.102 4.448 -3.568 1.00 90.69 189 LEU A CA 1
ATOM 1489 C C . LEU A 1 189 ? 7.780 4.032 -4.221 1.00 90.69 189 LEU A C 1
ATOM 1491 O O . LEU A 1 189 ? 6.843 3.616 -3.543 1.00 90.69 189 LEU A O 1
ATOM 1495 N N . ARG A 1 190 ? 7.680 4.155 -5.543 1.00 87.44 190 ARG A N 1
ATOM 1496 C CA . ARG A 1 190 ? 6.506 3.737 -6.320 1.00 87.44 190 ARG A CA 1
ATOM 1497 C C . ARG A 1 190 ? 6.888 2.599 -7.248 1.00 87.44 190 ARG A C 1
ATOM 1499 O O . ARG A 1 190 ? 8.030 2.535 -7.698 1.00 87.44 190 ARG A O 1
ATOM 1506 N N . ASP A 1 191 ? 5.913 1.753 -7.552 1.00 87.25 191 ASP A N 1
ATOM 1507 C CA . ASP A 1 191 ? 6.084 0.703 -8.548 1.00 87.25 191 ASP A CA 1
ATOM 1508 C C . ASP A 1 191 ? 6.449 1.296 -9.900 1.00 87.25 191 ASP A C 1
ATOM 1510 O O . ASP A 1 191 ? 6.005 2.386 -10.289 1.00 87.25 191 ASP A O 1
ATOM 1514 N N . TRP A 1 192 ? 7.273 0.561 -10.634 1.00 88.88 192 TRP A N 1
ATOM 1515 C CA . TRP A 1 192 ? 7.804 1.047 -11.886 1.00 88.88 192 TRP A CA 1
ATOM 1516 C C . TRP A 1 192 ? 6.793 0.811 -13.000 1.00 88.88 192 TRP A C 1
ATOM 1518 O O . TRP A 1 192 ? 6.645 -0.298 -13.505 1.00 88.88 192 TRP A O 1
ATOM 1528 N N . LEU A 1 193 ? 6.086 1.866 -13.406 1.00 87.56 193 LEU A N 1
ATOM 1529 C CA . LEU A 1 193 ? 5.228 1.832 -14.586 1.00 87.56 193 LEU A CA 1
ATOM 1530 C C . LEU A 1 193 ? 6.086 1.579 -15.831 1.00 87.56 193 LEU A C 1
ATOM 1532 O O . LEU A 1 193 ? 6.844 2.465 -16.239 1.00 87.56 193 LEU A O 1
ATOM 1536 N N . ILE A 1 194 ? 5.913 0.422 -16.469 1.00 87.38 194 ILE A N 1
ATOM 1537 C CA . ILE A 1 194 ? 6.658 0.017 -17.672 1.00 87.38 194 ILE A CA 1
ATOM 1538 C C . ILE A 1 194 ? 5.827 0.150 -18.953 1.00 87.38 194 ILE A C 1
ATOM 1540 O O . ILE A 1 194 ? 6.385 0.429 -20.013 1.00 87.38 194 ILE A O 1
ATOM 1544 N N . SER A 1 195 ? 4.495 0.042 -18.871 1.00 86.38 195 SER A N 1
ATOM 1545 C CA . SER A 1 195 ? 3.624 0.185 -20.044 1.00 86.38 195 SER A CA 1
ATOM 1546 C C . SER A 1 195 ? 3.647 1.606 -20.594 1.00 86.38 195 SER A C 1
ATOM 1548 O O . SER A 1 195 ? 3.627 2.587 -19.841 1.00 86.38 195 SER A O 1
ATOM 1550 N N . ARG A 1 196 ? 3.676 1.737 -21.921 1.00 86.06 196 ARG A N 1
ATOM 1551 C CA . ARG A 1 196 ? 3.737 3.024 -22.620 1.00 86.06 196 ARG A CA 1
ATOM 1552 C C . ARG A 1 196 ? 2.956 2.937 -23.925 1.00 86.06 196 ARG A C 1
ATOM 1554 O O . ARG A 1 196 ? 3.133 1.991 -24.680 1.00 86.06 196 ARG A O 1
ATOM 1561 N N . GLN A 1 197 ? 2.161 3.961 -24.214 1.00 87.44 197 GLN A N 1
ATOM 1562 C CA . GLN A 1 197 ? 1.407 4.094 -25.464 1.00 87.44 197 GLN A CA 1
ATOM 1563 C C . GLN A 1 197 ? 2.320 4.654 -26.567 1.00 87.44 197 GLN A C 1
ATOM 1565 O O . GLN A 1 197 ? 2.197 5.806 -26.969 1.00 87.44 197 GLN A O 1
ATOM 1570 N N . ARG A 1 198 ? 3.335 3.884 -26.976 1.00 86.50 198 ARG A N 1
ATOM 1571 C CA . ARG A 1 198 ? 4.236 4.250 -28.081 1.00 86.50 198 ARG A CA 1
ATOM 1572 C C . ARG A 1 198 ? 4.542 3.024 -28.924 1.00 86.50 198 ARG A C 1
ATOM 1574 O O . ARG A 1 198 ? 4.853 1.984 -28.358 1.00 86.50 198 ARG A O 1
ATOM 1581 N N . TYR A 1 199 ? 4.531 3.201 -30.242 1.00 86.06 199 TYR A N 1
ATOM 1582 C CA . TYR A 1 199 ? 4.862 2.148 -31.198 1.00 86.06 199 TYR A CA 1
ATOM 1583 C C . TYR A 1 199 ? 6.324 1.679 -31.074 1.00 86.06 199 TYR A C 1
ATOM 1585 O O . TYR A 1 199 ? 6.578 0.491 -30.930 1.00 86.06 199 TYR A O 1
ATOM 1593 N N . TRP A 1 200 ? 7.292 2.604 -31.055 1.00 90.00 200 TRP A N 1
ATOM 1594 C CA . TRP A 1 200 ? 8.724 2.267 -31.062 1.00 90.00 200 TRP A CA 1
ATOM 1595 C C . TRP A 1 200 ? 9.247 1.807 -29.689 1.00 90.00 200 TRP A C 1
ATOM 1597 O O . TRP A 1 200 ? 9.905 2.567 -28.969 1.00 90.00 200 TRP A O 1
ATOM 1607 N N . ARG A 1 201 ? 8.887 0.583 -29.285 1.00 87.31 201 ARG A N 1
ATOM 1608 C CA . ARG A 1 201 ? 9.266 -0.060 -28.015 1.00 87.31 201 ARG A CA 1
ATOM 1609 C C . ARG A 1 201 ? 9.320 -1.578 -28.150 1.00 87.31 201 ARG A C 1
ATOM 1611 O O . ARG A 1 201 ? 8.704 -2.141 -29.041 1.00 87.31 201 ARG A O 1
ATOM 1618 N N . THR A 1 202 ? 9.981 -2.241 -27.204 1.00 90.12 202 THR A N 1
ATOM 1619 C CA . THR A 1 202 ? 9.874 -3.695 -27.037 1.00 90.12 202 THR A CA 1
ATOM 1620 C C . THR A 1 202 ? 8.418 -4.079 -26.744 1.00 90.12 202 THR A C 1
ATOM 1622 O O . THR A 1 202 ? 7.865 -3.576 -25.756 1.00 90.12 202 THR A O 1
ATOM 1625 N N . PRO A 1 203 ? 7.783 -4.938 -27.562 1.00 89.12 203 PRO A N 1
ATOM 1626 C CA . PRO A 1 203 ? 6.433 -5.415 -27.293 1.00 89.12 203 PRO A CA 1
ATOM 1627 C C . PRO A 1 203 ? 6.348 -6.134 -25.946 1.00 89.12 203 PRO A C 1
ATOM 1629 O O . PRO A 1 203 ? 7.233 -6.908 -25.579 1.00 89.12 203 PRO A O 1
ATOM 1632 N N . ILE A 1 204 ? 5.270 -5.878 -25.205 1.00 88.38 204 ILE A N 1
ATOM 1633 C CA . ILE A 1 204 ? 4.985 -6.592 -23.959 1.00 88.38 204 ILE A CA 1
ATOM 1634 C C . ILE A 1 204 ? 4.562 -8.023 -24.330 1.00 88.38 204 ILE A C 1
ATOM 1636 O O . ILE A 1 204 ? 3.605 -8.167 -25.092 1.00 88.38 204 ILE A O 1
ATOM 1640 N N . PRO A 1 205 ? 5.216 -9.074 -23.798 1.00 88.31 205 PRO A N 1
ATOM 1641 C CA . PRO A 1 205 ? 4.927 -10.463 -24.148 1.00 88.31 205 PRO A CA 1
ATOM 1642 C C . PRO A 1 205 ? 3.676 -10.976 -23.420 1.00 88.31 205 PRO A C 1
ATOM 1644 O O . PRO A 1 205 ? 3.749 -11.880 -22.591 1.00 88.31 205 PRO A O 1
ATOM 1647 N N . ALA A 1 206 ? 2.523 -10.377 -23.720 1.00 84.00 206 ALA A N 1
ATOM 1648 C CA . ALA A 1 206 ? 1.212 -10.782 -23.226 1.00 84.00 206 ALA A CA 1
ATOM 1649 C C . ALA A 1 206 ? 0.302 -11.169 -24.399 1.00 84.00 206 ALA A C 1
ATOM 1651 O O . ALA A 1 206 ? 0.378 -10.574 -25.476 1.00 84.00 206 ALA A O 1
ATOM 1652 N N . ASN A 1 207 ? -0.542 -12.182 -24.210 1.00 76.69 207 ASN A N 1
ATOM 1653 C CA . ASN A 1 207 ? -1.454 -12.625 -25.261 1.00 76.69 207 ASN A CA 1
ATOM 1654 C C . ASN A 1 207 ? -2.626 -11.641 -25.479 1.00 76.69 207 ASN A C 1
ATOM 1656 O O . ASN A 1 207 ? -2.943 -10.809 -24.634 1.00 76.69 207 ASN A O 1
ATOM 1660 N N . GLN A 1 208 ? -3.305 -11.743 -26.627 1.00 65.81 208 GLN A N 1
ATOM 1661 C CA . GLN A 1 208 ? -4.442 -10.866 -26.962 1.00 65.81 208 GLN A CA 1
ATOM 1662 C C . GLN A 1 208 ? -5.667 -11.082 -26.052 1.00 65.81 208 GLN A C 1
ATOM 1664 O O . GLN A 1 208 ? -6.534 -10.215 -25.967 1.00 65.81 208 GLN A O 1
ATOM 1669 N N . CYS A 1 209 ? -5.729 -12.222 -25.358 1.00 63.59 209 CYS A N 1
ATOM 1670 C CA . CYS A 1 209 ? -6.848 -12.607 -24.501 1.00 63.59 209 CYS A CA 1
ATOM 1671 C C . CYS A 1 209 ? -6.719 -12.109 -23.050 1.00 63.59 209 CYS A C 1
ATOM 1673 O O . CYS A 1 209 ? -7.629 -12.351 -22.257 1.00 63.59 209 CYS A O 1
ATOM 1675 N N . GLY A 1 210 ? -5.624 -11.434 -22.668 1.00 58.22 210 GLY A N 1
ATOM 1676 C CA . GLY A 1 210 ? -5.471 -10.886 -21.319 1.00 58.22 210 GLY A CA 1
ATOM 1677 C C . GLY A 1 210 ? -4.026 -10.711 -20.847 1.00 58.22 210 GLY A C 1
ATOM 1678 O O . GLY A 1 210 ? -3.117 -10.431 -21.615 1.00 58.22 210 GLY A O 1
ATOM 1679 N N . VAL A 1 211 ? -3.816 -10.843 -19.534 1.00 69.12 211 VAL A N 1
ATOM 1680 C CA . VAL A 1 211 ? -2.522 -10.609 -18.850 1.00 69.12 211 VAL A CA 1
ATOM 1681 C C . VAL A 1 211 ? -1.649 -11.877 -18.823 1.00 69.12 211 VAL A C 1
ATOM 1683 O O . VAL A 1 211 ? -0.727 -11.989 -18.021 1.00 69.12 211 VAL A O 1
ATOM 1686 N N . LEU A 1 212 ? -1.951 -12.876 -19.657 1.00 80.25 212 LEU A N 1
ATOM 1687 C CA . LEU A 1 212 ? -1.201 -14.129 -19.657 1.00 80.25 212 LEU A CA 1
ATOM 1688 C C . LEU A 1 212 ? 0.107 -13.959 -20.437 1.00 80.25 212 LEU A C 1
ATOM 1690 O O . LEU A 1 212 ? 0.070 -13.441 -21.560 1.00 80.25 212 LEU A O 1
ATOM 1694 N N . PRO A 1 213 ? 1.245 -14.400 -19.872 1.00 84.81 213 PRO A N 1
ATOM 1695 C CA . PRO A 1 213 ? 2.520 -14.324 -20.560 1.00 84.81 213 PRO A CA 1
ATOM 1696 C C . PRO A 1 213 ? 2.506 -15.203 -21.813 1.00 84.81 213 PRO A C 1
ATOM 1698 O O . PRO A 1 213 ? 1.906 -16.279 -21.841 1.00 84.81 213 PRO A O 1
ATOM 1701 N N . VAL A 1 214 ? 3.182 -14.733 -22.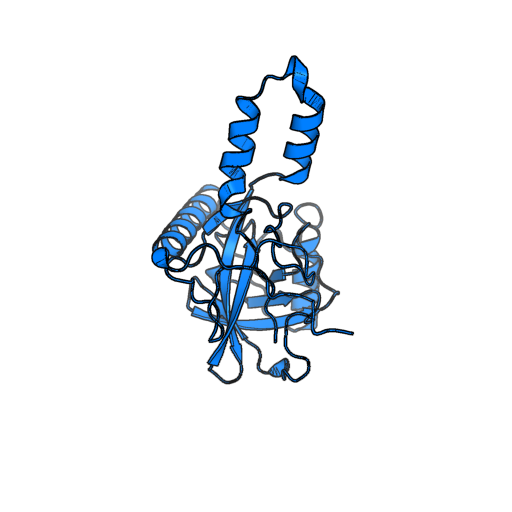854 1.00 88.69 214 VAL A N 1
ATOM 1702 C CA . VAL A 1 214 ? 3.454 -15.519 -24.061 1.00 88.69 214 VAL A CA 1
ATOM 1703 C C . VAL A 1 214 ? 4.461 -16.638 -23.721 1.00 88.69 214 VAL A C 1
ATOM 1705 O O . VAL A 1 214 ? 5.400 -16.374 -22.964 1.00 88.69 214 VAL A O 1
ATOM 1708 N N . PRO A 1 215 ? 4.297 -17.872 -24.247 1.00 91.56 215 PRO A N 1
ATOM 1709 C CA . PRO A 1 215 ? 5.268 -18.954 -24.064 1.00 91.56 215 PRO A CA 1
ATOM 1710 C C . PRO A 1 215 ? 6.685 -18.561 -24.491 1.00 91.56 215 PRO A C 1
ATOM 1712 O O . PRO A 1 215 ? 6.864 -17.779 -25.426 1.00 91.56 215 PRO A O 1
ATOM 1715 N N . ALA A 1 216 ? 7.697 -19.127 -23.830 1.00 92.50 216 ALA A N 1
ATOM 1716 C CA . ALA A 1 216 ? 9.095 -18.790 -24.096 1.00 92.50 216 ALA A CA 1
ATOM 1717 C C . ALA A 1 216 ? 9.506 -19.107 -25.544 1.00 92.50 216 ALA A C 1
ATOM 1719 O O . ALA A 1 216 ? 10.249 -18.331 -26.141 1.00 92.50 216 ALA A O 1
ATOM 1720 N N . GLU A 1 217 ? 8.975 -20.187 -26.133 1.00 95.44 217 GLU A N 1
ATOM 1721 C CA . GLU A 1 217 ? 9.220 -20.545 -27.537 1.00 95.44 217 GLU A CA 1
ATOM 1722 C C . GLU A 1 217 ? 8.694 -19.522 -28.557 1.00 95.44 217 GLU A C 1
ATOM 1724 O O . GLU A 1 217 ? 9.132 -19.521 -29.704 1.00 95.44 217 GLU A O 1
ATOM 1729 N N . HIS A 1 218 ? 7.768 -18.646 -28.162 1.00 91.31 218 HIS A N 1
ATOM 1730 C CA . HIS A 1 218 ? 7.182 -17.624 -29.034 1.00 91.31 218 HIS A CA 1
ATOM 1731 C C . HIS A 1 218 ? 7.898 -16.267 -28.919 1.00 91.31 218 HIS A C 1
ATOM 1733 O O . HIS A 1 218 ? 7.442 -15.272 -29.485 1.00 91.31 218 HIS A O 1
ATOM 1739 N N . LEU A 1 219 ? 9.003 -16.200 -28.173 1.00 93.06 219 LEU A N 1
ATOM 1740 C CA . LEU A 1 219 ? 9.850 -15.015 -28.102 1.00 93.06 219 LEU A CA 1
ATOM 1741 C C . LEU A 1 219 ? 10.881 -15.015 -29.250 1.00 93.06 219 LEU A C 1
ATOM 1743 O O . LEU A 1 219 ? 11.410 -16.071 -29.593 1.00 93.06 219 LEU A O 1
ATOM 1747 N N . PRO A 1 220 ? 11.232 -13.842 -29.812 1.00 92.75 220 PRO A N 1
ATOM 1748 C CA . PRO A 1 220 ? 10.764 -12.508 -29.435 1.00 92.75 220 PRO A CA 1
ATOM 1749 C C . PRO A 1 220 ? 9.401 -12.153 -30.049 1.00 92.75 220 PRO A C 1
ATOM 1751 O O . PRO A 1 220 ? 9.114 -12.477 -31.198 1.00 92.75 220 PRO A O 1
ATOM 1754 N N . VAL A 1 221 ? 8.592 -11.386 -29.314 1.00 89.88 221 VAL A N 1
ATOM 1755 C CA . VAL A 1 221 ? 7.403 -10.737 -29.888 1.00 89.88 221 VAL A CA 1
ATOM 1756 C C . VAL A 1 221 ? 7.867 -9.559 -30.747 1.00 89.88 221 VAL A C 1
ATOM 1758 O O . VAL A 1 221 ? 8.480 -8.620 -30.237 1.00 89.88 221 VAL A O 1
ATOM 1761 N N . VAL A 1 222 ? 7.599 -9.620 -32.050 1.00 91.06 222 VAL A N 1
ATOM 1762 C CA . VAL A 1 222 ? 8.057 -8.629 -33.038 1.00 91.06 222 VAL A CA 1
ATOM 1763 C C . VAL A 1 222 ? 7.031 -7.500 -33.191 1.00 91.06 222 VAL A C 1
ATOM 1765 O O . VAL A 1 222 ? 5.825 -7.728 -33.084 1.00 91.06 222 VAL A O 1
ATOM 1768 N N . LEU A 1 223 ? 7.504 -6.269 -33.422 1.00 89.50 223 LEU A N 1
ATOM 1769 C CA . LEU A 1 223 ? 6.635 -5.127 -33.727 1.00 89.50 223 LEU A CA 1
ATOM 1770 C C . LEU A 1 223 ? 5.943 -5.309 -35.096 1.00 89.50 223 LEU A C 1
ATOM 1772 O O . LEU A 1 223 ? 6.603 -5.748 -36.038 1.00 89.50 223 LEU A O 1
ATOM 1776 N N . PRO A 1 224 ? 4.652 -4.952 -35.239 1.00 87.06 224 PRO A N 1
ATOM 1777 C CA . PRO A 1 224 ? 3.962 -4.978 -36.532 1.00 87.06 224 PRO A CA 1
ATOM 1778 C C . PRO A 1 224 ? 4.551 -3.953 -37.502 1.00 87.06 224 PRO A C 1
ATOM 1780 O O . PRO A 1 224 ? 4.826 -2.843 -37.076 1.00 87.06 224 PRO A O 1
ATOM 1783 N N . ASP A 1 225 ? 4.680 -4.268 -38.791 1.00 87.38 225 ASP A N 1
ATOM 1784 C CA . ASP A 1 225 ? 5.169 -3.299 -39.783 1.00 87.38 225 ASP A CA 1
ATOM 1785 C C . ASP A 1 225 ? 4.229 -2.078 -39.924 1.00 87.38 225 ASP A C 1
ATOM 1787 O O . ASP A 1 225 ? 3.004 -2.198 -39.847 1.00 87.38 225 ASP A O 1
ATOM 1791 N N . LEU A 1 226 ? 4.810 -0.892 -40.132 1.00 82.88 226 LEU A N 1
ATOM 1792 C CA . LEU A 1 226 ? 4.087 0.379 -40.271 1.00 82.88 226 LEU A CA 1
ATOM 1793 C C . LEU A 1 226 ? 3.613 0.666 -41.699 1.00 82.88 226 LEU A C 1
ATOM 1795 O O . LEU A 1 226 ? 2.870 1.626 -41.899 1.00 82.88 226 LEU A O 1
ATOM 1799 N N . SER A 1 227 ? 4.021 -0.136 -42.684 1.00 76.50 227 SER A N 1
ATOM 1800 C CA . SER A 1 227 ? 3.810 0.103 -44.122 1.00 76.50 227 SER A CA 1
ATOM 1801 C C . SER A 1 227 ? 2.342 0.206 -44.593 1.00 76.50 227 SER A C 1
ATOM 1803 O O . SER A 1 227 ? 2.111 0.494 -45.764 1.00 76.50 227 SER A O 1
ATOM 1805 N N . GLY A 1 228 ? 1.351 0.041 -43.706 1.00 63.03 228 GLY A N 1
ATOM 1806 C CA . GLY A 1 228 ? -0.088 0.175 -43.989 1.00 63.03 228 GLY A CA 1
ATOM 1807 C C . GLY A 1 228 ? -0.839 1.265 -43.207 1.00 63.03 228 GLY A C 1
ATOM 1808 O O . GLY A 1 228 ? -2.061 1.329 -43.308 1.00 63.03 228 GLY A O 1
ATOM 1809 N N . PHE A 1 229 ? -0.152 2.105 -42.424 1.00 62.28 229 PHE A N 1
ATOM 1810 C CA . PHE A 1 229 ? -0.758 3.227 -41.688 1.00 62.28 229 PHE A CA 1
ATOM 1811 C C . PHE A 1 229 ? -0.369 4.567 -42.337 1.00 62.28 229 PHE A C 1
ATOM 1813 O O . PHE A 1 229 ? 0.389 5.343 -41.755 1.00 62.28 229 PHE A O 1
ATOM 1820 N N . SER A 1 230 ? -0.835 4.805 -43.567 1.00 52.84 230 SER A N 1
ATOM 1821 C CA . SER A 1 230 ? -0.707 6.085 -44.289 1.00 52.84 230 SER A CA 1
ATOM 1822 C C . SER A 1 230 ? -2.014 6.862 -44.289 1.00 52.84 230 SER A C 1
ATOM 1824 O O . SER A 1 230 ? -3.040 6.211 -44.595 1.00 52.84 230 SER A O 1
#

Radius of gyration: 20.69 Å; chains: 1; bounding box: 56×37×69 Å

Foldseek 3Di:
DDDFDFAPPFLCLVVQLVVLVVDDCVVCVVVNVVSCVQFDDLQWWWFWWFKDAPRDRPDIDTAIDNQLLQLVQFAAKEAAACPVPPPPDPLQRIWIQRLQPRDTHRYHHHNQADDAALDRMHTQRLQDPCLVPCVVDVRSVSSVVVCVVVVNDHHHDDDDPVSSVVSSVVSLVVCVVVVGINRRGDSNDDTGRPDDPDQPDQDQQADPVDRDGHDPVPPDDDRDDPVPVD

pLDDT: mean 86.43, std 9.83, range [40.06, 96.25]

Organism: Artemia franciscana (NCBI:txid6661)